Protein AF-A0A8E6BAH0-F1 (afdb_monomer_lite)

pLDDT: mean 75.85, std 19.75, range [31.12, 96.06]

Radius of gyration: 27.58 Å; chains: 1; bounding box: 58×68×88 Å

Foldseek 3Di:
DDDDDDDDDDDDDDDDDPPPPPPPPPPPPPDDPDPAADFFDPPLLVPDPPDPPPVDPPDDPFDWLCVQVVLWFDDKDWPDAACVFPVDPVLVVVLVVVQSVDRHKTKDLDDDPRNPGTGFRIKMKTATDPVNVVVCPVPPAFDRIKIWGHHQQKIWIQGRSRRIMIIGCLLSNQCRGPPHPVVPHD

Sequence (186 aa):
MFCLLIVRLLCAMGLMSGLVASAVCSEEPQIVFDNRPESGIPAEALQQPHKPSKATTEKEFPLKFPALTAGAIKSIRIRYYNKETWPNEKDAREYVRSFLGNKKSEVFDFQIWSQGVGVPEIECYVEFTEEYRKKLLGDKFSCRDGRLLLWNTEACYRDGTGRWYFVSAFDQFHRAHPKGDRKNVK

Organism: NCBI:txid1123043

Structure (mmCIF, N/CA/C/O backbone):
data_AF-A0A8E6BAH0-F1
#
_entry.id   AF-A0A8E6BAH0-F1
#
loop_
_atom_site.group_PDB
_atom_site.id
_atom_site.type_symbol
_atom_site.label_atom_id
_atom_site.label_alt_id
_atom_site.label_comp_id
_atom_site.label_asym_id
_atom_site.label_entity_id
_atom_site.label_seq_id
_atom_site.pdbx_PDB_ins_code
_atom_site.Cartn_x
_atom_site.Cartn_y
_atom_site.Cartn_z
_atom_site.occupancy
_atom_site.B_iso_or_equiv
_atom_site.auth_seq_id
_atom_site.auth_comp_id
_atom_site.auth_asym_id
_atom_site.auth_atom_id
_atom_site.pdbx_PDB_model_num
ATOM 1 N N . MET A 1 1 ? -43.450 -41.928 69.810 1.00 37.78 1 MET A N 1
ATOM 2 C CA . MET A 1 1 ? -42.492 -41.844 70.930 1.00 37.78 1 MET A CA 1
ATOM 3 C C . MET A 1 1 ? -41.212 -42.515 70.456 1.00 37.78 1 MET A C 1
ATOM 5 O O . MET A 1 1 ? -41.301 -43.659 70.042 1.00 37.78 1 MET A O 1
ATOM 9 N N . PHE A 1 2 ? -40.107 -41.761 70.468 1.00 36.00 2 PHE A N 1
ATOM 10 C CA . PHE A 1 2 ? -38.746 -42.046 69.968 1.00 36.00 2 PHE A CA 1
ATOM 11 C C . PHE A 1 2 ? -38.575 -42.071 68.429 1.00 36.00 2 PHE A C 1
ATOM 13 O O . PHE A 1 2 ? -39.140 -42.929 67.767 1.00 36.00 2 PHE A O 1
ATOM 20 N N . CYS A 1 3 ? -37.993 -41.049 67.770 1.00 35.97 3 CYS A N 1
ATOM 21 C CA . CYS A 1 3 ? -36.616 -40.488 67.869 1.00 35.97 3 CYS A CA 1
ATOM 22 C C . CYS A 1 3 ? -35.554 -41.551 67.568 1.00 35.97 3 CYS A C 1
ATOM 24 O O . CYS A 1 3 ? -35.617 -42.615 68.161 1.00 35.97 3 CYS A O 1
ATOM 26 N N . LEU A 1 4 ? -34.477 -41.356 66.811 1.00 38.59 4 LEU A N 1
ATOM 27 C CA . LEU A 1 4 ? -33.869 -40.307 65.977 1.00 38.59 4 LEU A CA 1
ATOM 28 C C . LEU A 1 4 ? -32.495 -40.920 65.592 1.00 38.59 4 LEU A C 1
ATOM 30 O O . LEU A 1 4 ? -32.011 -41.757 66.350 1.00 38.59 4 LEU A O 1
ATOM 34 N N . LEU A 1 5 ? -31.816 -40.374 64.569 1.00 36.84 5 LEU A N 1
ATOM 35 C CA . LEU A 1 5 ? -30.336 -40.357 64.437 1.00 36.84 5 LEU A CA 1
ATOM 36 C C . LEU A 1 5 ? -29.667 -41.738 64.176 1.00 36.84 5 LEU A C 1
ATOM 38 O O . LEU A 1 5 ? -29.903 -42.708 64.873 1.00 36.84 5 LEU A O 1
ATOM 42 N N . ILE A 1 6 ? -28.814 -41.959 63.171 1.00 44.72 6 ILE A N 1
ATOM 43 C CA . ILE A 1 6 ? -27.458 -41.422 62.920 1.00 44.72 6 ILE A CA 1
ATOM 44 C C . ILE A 1 6 ? -27.087 -42.004 61.526 1.00 44.72 6 ILE A C 1
ATOM 46 O O . ILE A 1 6 ? -27.164 -43.212 61.346 1.00 44.72 6 ILE A O 1
ATOM 50 N N . VAL A 1 7 ? -26.896 -41.273 60.421 1.00 39.34 7 VAL A N 1
ATOM 51 C CA . VAL A 1 7 ? -25.831 -40.311 60.069 1.00 39.34 7 VAL A CA 1
ATOM 52 C C . VAL A 1 7 ? -24.409 -40.886 60.199 1.00 39.34 7 VAL A C 1
ATOM 54 O O . VAL A 1 7 ? -23.807 -40.804 61.256 1.00 39.34 7 VAL A O 1
ATOM 57 N N . ARG A 1 8 ? -23.837 -41.290 59.052 1.00 37.47 8 ARG A N 1
ATOM 58 C CA . ARG A 1 8 ? -22.395 -41.485 58.752 1.00 37.47 8 ARG A CA 1
ATOM 59 C C . ARG A 1 8 ? -21.731 -42.776 59.251 1.00 37.47 8 ARG A C 1
ATOM 61 O O . ARG A 1 8 ? -21.441 -42.907 60.427 1.00 37.47 8 ARG A O 1
ATOM 68 N N . LEU A 1 9 ? -21.329 -43.615 58.294 1.00 36.19 9 LEU A N 1
ATOM 69 C CA . LEU A 1 9 ? -19.950 -44.101 58.090 1.00 36.19 9 LEU A CA 1
ATOM 70 C C . LEU A 1 9 ? -19.935 -44.805 56.707 1.00 36.19 9 LEU A C 1
ATOM 72 O O . LEU A 1 9 ? -20.636 -45.791 56.532 1.00 36.19 9 LEU A O 1
ATOM 76 N N . LEU A 1 10 ? -19.508 -44.167 55.611 1.00 37.69 10 LEU A N 1
ATOM 77 C CA . LEU A 1 10 ? -18.133 -43.999 55.098 1.00 37.69 10 LEU A CA 1
ATOM 78 C C . LEU A 1 10 ? -17.426 -45.303 54.685 1.00 37.69 10 LEU A C 1
ATOM 80 O O . LEU A 1 10 ? -17.309 -46.225 55.481 1.00 37.69 10 LEU A O 1
ATOM 84 N N . CYS A 1 11 ? -16.856 -45.239 53.469 1.00 31.12 11 CYS A N 1
ATOM 85 C CA . CYS A 1 11 ? -15.943 -46.178 52.797 1.00 31.12 11 CYS A CA 1
ATOM 86 C C . CYS A 1 11 ? -16.633 -47.416 52.184 1.00 31.12 11 CYS A C 1
ATOM 88 O O . CYS A 1 11 ? -17.272 -48.174 52.887 1.00 31.12 11 CYS A O 1
ATOM 90 N N . ALA A 1 12 ? -16.536 -47.739 50.895 1.00 36.03 12 ALA A N 1
ATOM 91 C CA . ALA A 1 12 ? -15.686 -47.263 49.814 1.00 36.03 12 ALA A CA 1
ATOM 92 C C . ALA A 1 12 ? -16.163 -47.909 48.484 1.00 36.03 12 ALA A C 1
ATOM 94 O O . ALA A 1 12 ? -16.831 -48.937 48.520 1.00 36.03 12 ALA A O 1
ATOM 95 N N . MET A 1 13 ? -15.707 -47.357 47.347 1.00 39.34 13 MET A N 1
ATOM 96 C CA . MET A 1 13 ? -15.619 -47.993 46.009 1.00 39.34 13 MET A CA 1
ATOM 97 C C . MET A 1 13 ? -16.935 -48.130 45.214 1.00 39.34 13 MET A C 1
ATOM 99 O O . MET A 1 13 ? -17.877 -48.757 45.663 1.00 39.34 13 MET A O 1
ATOM 103 N N . GLY A 1 14 ? -17.102 -47.641 43.986 1.00 39.38 14 GLY A N 1
ATOM 104 C CA . GLY A 1 14 ? -16.305 -46.811 43.085 1.00 39.38 14 GLY A CA 1
ATOM 105 C C . GLY A 1 14 ? -17.272 -46.292 42.005 1.00 39.38 14 GLY A C 1
ATOM 106 O O . GLY A 1 14 ? -18.185 -46.997 41.588 1.00 39.38 14 GLY A O 1
ATOM 107 N N . LEU A 1 15 ? -17.277 -44.993 41.709 1.00 46.09 15 LEU A N 1
ATOM 108 C CA . LEU A 1 15 ? -16.678 -44.446 40.486 1.00 46.09 15 LEU A CA 1
ATOM 109 C C . LEU A 1 15 ? -16.697 -45.419 39.293 1.00 46.09 15 LEU A C 1
ATOM 111 O O . LEU A 1 15 ? -15.736 -46.141 39.069 1.00 46.09 15 LEU A O 1
ATOM 115 N N . MET A 1 16 ? -17.756 -45.355 38.487 1.00 46.34 16 MET A N 1
ATOM 116 C CA . MET A 1 16 ? -17.664 -45.587 37.044 1.00 46.34 16 MET A CA 1
ATOM 117 C C . MET A 1 16 ? -18.458 -44.494 36.334 1.00 46.34 16 MET A C 1
ATOM 119 O O . MET A 1 16 ? -19.601 -44.657 35.916 1.00 46.34 16 MET A O 1
ATOM 123 N N . SER A 1 17 ? -17.813 -43.332 36.257 1.00 46.69 17 SER A N 1
ATOM 124 C CA . SER A 1 17 ? -18.136 -42.266 35.322 1.00 46.69 17 SER A CA 1
ATOM 125 C C . SER A 1 17 ? -17.995 -42.816 33.902 1.00 46.69 17 SER A C 1
ATOM 127 O O . SER A 1 17 ? -16.882 -43.006 33.414 1.00 46.69 17 SER A O 1
ATOM 129 N N . GLY A 1 18 ? -19.118 -43.086 33.239 1.00 38.97 18 GLY A N 1
ATOM 130 C CA . GLY A 1 18 ? -19.159 -43.345 31.803 1.00 38.97 18 GLY A CA 1
ATOM 131 C C . GLY A 1 18 ? -18.857 -42.058 31.043 1.00 38.97 18 GLY A C 1
ATOM 132 O O . GLY A 1 18 ? -19.768 -41.327 30.663 1.00 38.97 18 GLY A O 1
ATOM 133 N N . LEU A 1 19 ? -17.569 -41.761 30.871 1.00 45.03 19 LEU A N 1
ATOM 134 C CA . LEU A 1 19 ? -17.077 -40.727 29.971 1.00 45.03 19 LEU A CA 1
ATOM 135 C C . LEU A 1 19 ? -17.449 -41.147 28.541 1.00 45.03 19 LEU A C 1
ATOM 137 O O . LEU A 1 19 ? -16.787 -41.988 27.936 1.00 45.03 19 LEU A O 1
ATOM 141 N N . VAL A 1 20 ? -18.512 -40.567 27.986 1.00 48.59 20 VAL A N 1
ATOM 142 C CA . VAL A 1 20 ? -18.706 -40.559 26.534 1.00 48.59 20 VAL A CA 1
ATOM 143 C C . VAL A 1 20 ? -17.661 -39.591 25.994 1.00 48.59 20 VAL A C 1
ATOM 145 O O . VAL A 1 20 ? -17.878 -38.381 25.940 1.00 48.59 20 VAL A O 1
ATOM 148 N N . ALA A 1 21 ? -16.478 -40.122 25.684 1.00 41.38 21 ALA A N 1
ATOM 149 C CA . ALA A 1 21 ? -15.462 -39.415 24.928 1.00 41.38 21 ALA A CA 1
ATOM 150 C C . ALA A 1 21 ? -16.073 -39.091 23.561 1.00 41.38 21 ALA A C 1
ATOM 152 O O . ALA A 1 21 ? -16.087 -39.920 22.654 1.00 41.38 21 ALA A O 1
ATOM 153 N N . SER A 1 22 ? -16.645 -37.893 23.445 1.00 50.78 22 SER A N 1
ATOM 154 C CA . SER A 1 22 ? -16.960 -37.295 22.158 1.00 50.78 22 SER A CA 1
ATOM 155 C C . SER A 1 22 ? -15.628 -37.128 21.447 1.00 50.78 22 SER A C 1
ATOM 157 O O . SER A 1 22 ? -14.877 -36.194 21.725 1.00 50.78 22 SER A O 1
ATOM 159 N N . ALA A 1 23 ? -15.304 -38.096 20.594 1.00 45.66 23 ALA A N 1
ATOM 160 C CA . ALA A 1 23 ? -14.279 -37.957 19.588 1.00 45.66 23 ALA A CA 1
ATOM 161 C C . ALA A 1 23 ? -14.721 -36.794 18.701 1.00 45.66 23 ALA A C 1
ATOM 163 O O . ALA A 1 23 ? -15.511 -36.954 17.774 1.00 45.66 23 ALA A O 1
ATOM 164 N N . VAL A 1 24 ? -14.265 -35.593 19.048 1.00 51.75 24 VAL A N 1
ATOM 165 C CA . VAL A 1 24 ? -14.225 -34.481 18.115 1.00 51.75 24 VAL A CA 1
ATOM 166 C C . VAL A 1 24 ? -13.278 -34.970 17.030 1.00 51.75 24 VAL A C 1
ATOM 168 O O . VAL A 1 24 ? -12.061 -34.942 17.204 1.00 51.75 24 VAL A O 1
ATOM 171 N N . CYS A 1 25 ? -13.839 -35.526 15.954 1.00 45.19 25 CYS A N 1
ATOM 172 C CA . CYS A 1 25 ? -13.143 -35.651 14.688 1.00 45.19 25 CYS A CA 1
ATOM 173 C C . CYS A 1 25 ? -12.743 -34.228 14.314 1.00 45.19 25 CYS A C 1
ATOM 175 O O . CYS A 1 25 ? -13.522 -33.476 13.739 1.00 45.19 25 CYS A O 1
ATOM 177 N N . SER A 1 26 ? -11.548 -33.836 14.746 1.00 53.16 26 SER A N 1
ATOM 178 C CA . SER A 1 26 ? -10.840 -32.699 14.197 1.00 53.16 26 SER A CA 1
ATOM 179 C C . SER A 1 26 ? -10.573 -33.073 12.749 1.00 53.16 26 SER A C 1
ATOM 181 O O . SER A 1 26 ? -9.556 -33.698 12.458 1.00 53.16 26 SER A O 1
ATOM 183 N N . GLU A 1 27 ? -11.527 -32.777 11.865 1.00 62.06 27 GLU A N 1
ATOM 184 C CA . GLU A 1 27 ? -11.279 -32.766 10.431 1.00 62.06 27 GLU A CA 1
ATOM 185 C C . GLU A 1 27 ? -10.004 -31.951 10.222 1.00 62.06 27 GLU A C 1
ATOM 187 O O . GLU A 1 27 ? -9.884 -30.820 10.705 1.00 62.06 27 GLU A O 1
ATOM 192 N N . GLU A 1 28 ? -8.994 -32.588 9.630 1.00 47.16 28 GLU A N 1
ATOM 193 C CA . GLU A 1 28 ? -7.721 -31.940 9.363 1.00 47.16 28 GLU A CA 1
ATOM 194 C C . GLU A 1 28 ? -8.013 -30.676 8.543 1.00 47.16 28 GLU A C 1
ATOM 196 O O . GLU A 1 28 ? -8.736 -30.756 7.542 1.00 47.16 28 GLU A O 1
ATOM 201 N N . PRO A 1 29 ? -7.550 -29.492 8.985 1.00 61.78 29 PRO A N 1
ATOM 202 C CA . PRO A 1 29 ? -7.904 -28.251 8.321 1.00 61.78 29 PRO A CA 1
ATOM 203 C C . PRO A 1 29 ? -7.475 -28.329 6.860 1.00 61.78 29 PRO A C 1
ATOM 205 O O . PRO A 1 29 ? -6.343 -28.702 6.558 1.00 61.78 29 PRO A O 1
ATOM 208 N N . GLN A 1 30 ? -8.369 -27.959 5.945 1.00 61.38 30 GLN A N 1
ATOM 209 C CA . GLN A 1 30 ? -8.037 -27.909 4.528 1.00 61.38 30 GLN A CA 1
ATOM 210 C C . GLN A 1 30 ? -6.929 -26.867 4.308 1.00 61.38 30 GLN A C 1
ATOM 212 O O . GLN A 1 30 ? -7.171 -25.658 4.325 1.00 61.38 30 GLN A O 1
ATOM 217 N N . ILE A 1 31 ? -5.698 -27.334 4.097 1.00 57.81 31 ILE A N 1
ATOM 218 C CA . ILE A 1 31 ? -4.555 -26.470 3.798 1.00 57.81 31 ILE A CA 1
ATOM 219 C C . ILE A 1 31 ? -4.581 -26.153 2.301 1.00 57.81 31 ILE A C 1
ATOM 221 O O . ILE A 1 31 ? -4.018 -26.876 1.480 1.00 57.81 31 ILE A O 1
ATOM 225 N 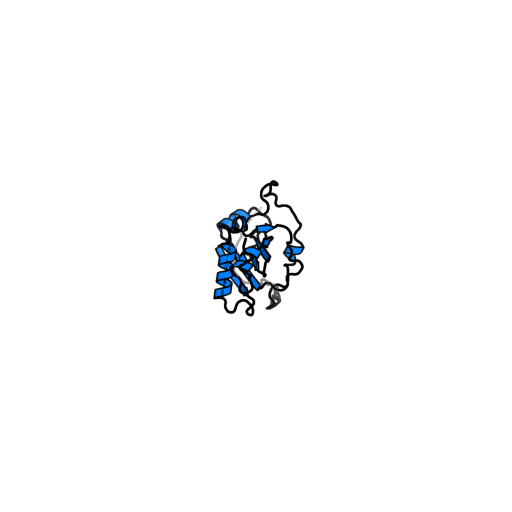N . VAL A 1 32 ? -5.249 -25.060 1.930 1.00 55.91 32 VAL A N 1
ATOM 226 C CA . VAL A 1 32 ? -5.174 -24.518 0.568 1.00 55.91 32 VAL A CA 1
ATOM 227 C C . VAL A 1 32 ? -3.921 -23.654 0.460 1.00 55.91 32 VAL A C 1
ATOM 229 O O . VAL A 1 32 ? -3.880 -22.520 0.936 1.00 55.91 32 VAL A O 1
ATOM 232 N N . PHE A 1 33 ? -2.877 -24.199 -0.161 1.00 44.78 33 PHE A N 1
ATOM 233 C CA . PHE A 1 33 ? -1.693 -23.429 -0.526 1.00 44.78 33 PHE A CA 1
ATOM 234 C C . PHE A 1 33 ? -1.937 -22.725 -1.864 1.00 44.78 33 PHE A C 1
ATOM 236 O O . PHE A 1 33 ? -1.669 -23.282 -2.928 1.00 44.78 33 PHE A O 1
ATOM 243 N N . ASP A 1 34 ? -2.463 -21.501 -1.813 1.00 52.16 34 ASP A N 1
ATOM 244 C CA . ASP A 1 34 ? -2.545 -20.648 -2.996 1.00 52.16 34 ASP A CA 1
ATOM 245 C C . ASP A 1 34 ? -1.297 -19.759 -3.097 1.00 52.16 34 ASP A C 1
ATOM 247 O O . ASP A 1 34 ? -1.143 -18.757 -2.390 1.00 52.16 34 ASP A O 1
ATOM 251 N N . ASN A 1 35 ? -0.373 -20.170 -3.969 1.00 51.12 35 ASN A N 1
ATOM 252 C CA . ASN A 1 35 ? 0.836 -19.415 -4.301 1.00 51.12 35 ASN A CA 1
ATOM 253 C C . ASN A 1 35 ? 0.585 -18.354 -5.386 1.00 51.12 35 ASN A C 1
ATOM 255 O O . ASN A 1 35 ? 1.534 -17.795 -5.939 1.00 51.12 35 ASN A O 1
ATOM 259 N N . ARG A 1 36 ? -0.675 -18.112 -5.759 1.00 57.00 36 ARG A N 1
ATOM 260 C CA . ARG A 1 36 ? -1.010 -17.066 -6.715 1.00 57.00 36 ARG A CA 1
ATOM 261 C C . ARG A 1 36 ? -1.155 -15.745 -5.956 1.00 57.00 36 ARG A C 1
ATOM 263 O O . ARG A 1 36 ? -1.834 -15.695 -4.926 1.00 57.00 36 ARG A O 1
ATOM 270 N N . PRO A 1 37 ? -0.490 -14.674 -6.414 1.00 62.59 37 PRO A N 1
ATOM 271 C CA . PRO A 1 37 ? -0.811 -13.336 -5.938 1.00 62.59 37 PRO A CA 1
ATOM 272 C C . PRO A 1 37 ? -2.286 -13.033 -6.222 1.00 62.59 37 PRO A C 1
ATOM 274 O O . PRO A 1 37 ? -2.890 -13.647 -7.107 1.00 62.59 37 PRO A O 1
ATOM 277 N N . GLU A 1 38 ? -2.857 -12.087 -5.475 1.00 69.19 38 GLU A N 1
ATOM 278 C CA . GLU A 1 38 ? -4.207 -11.582 -5.754 1.00 69.19 38 GLU A CA 1
ATOM 279 C C . GLU A 1 38 ? -4.368 -11.291 -7.260 1.00 69.19 38 GLU A C 1
ATOM 281 O O . GLU A 1 38 ? -3.464 -10.744 -7.885 1.00 69.19 38 GLU A O 1
ATOM 286 N N . SER A 1 39 ? -5.492 -11.656 -7.871 1.00 70.75 39 SER A N 1
ATOM 287 C CA . SER A 1 39 ? -5.756 -11.309 -9.270 1.00 70.75 39 SER A CA 1
ATOM 288 C C . SER A 1 39 ? -6.798 -10.206 -9.317 1.00 70.75 39 SER A C 1
ATOM 290 O O . SER A 1 39 ? -7.971 -10.446 -9.044 1.00 70.75 39 SER A O 1
ATOM 292 N N . GLY A 1 40 ? -6.374 -9.008 -9.707 1.00 79.81 40 GLY A N 1
ATOM 293 C CA . GLY A 1 40 ? -7.232 -7.837 -9.791 1.00 79.81 40 GLY A CA 1
ATOM 294 C C . GLY A 1 40 ? -7.622 -7.263 -8.435 1.00 79.81 40 GLY A C 1
ATOM 295 O O . GLY A 1 40 ? -6.923 -7.420 -7.433 1.00 79.81 40 GLY A O 1
ATOM 296 N N . ILE A 1 41 ? -8.731 -6.528 -8.424 1.00 81.62 41 ILE A N 1
ATOM 297 C CA . ILE A 1 41 ? -9.263 -5.915 -7.207 1.00 81.62 41 ILE A CA 1
ATOM 298 C C . ILE A 1 41 ? -9.861 -7.014 -6.311 1.00 81.62 41 ILE A C 1
ATOM 300 O O . ILE A 1 41 ? -10.705 -7.773 -6.796 1.00 81.62 41 ILE A O 1
ATOM 304 N N . PRO A 1 42 ? -9.522 -7.064 -5.007 1.00 84.56 42 PRO A N 1
ATOM 305 C CA . PRO A 1 42 ? -10.132 -8.007 -4.074 1.00 84.56 42 PRO A CA 1
ATOM 306 C C . PRO A 1 42 ? -11.662 -7.940 -4.108 1.00 84.56 42 PRO A C 1
ATOM 308 O O . PRO A 1 42 ? -12.242 -6.852 -4.071 1.00 84.56 42 PRO A O 1
ATOM 311 N N . ALA A 1 43 ? -12.332 -9.096 -4.112 1.00 82.06 43 ALA A N 1
ATOM 312 C CA . ALA A 1 43 ? -13.797 -9.168 -4.176 1.00 82.06 43 ALA A CA 1
ATOM 313 C C . ALA A 1 43 ? -14.483 -8.365 -3.052 1.00 82.06 43 ALA A C 1
ATOM 315 O O . ALA A 1 43 ? -15.505 -7.718 -3.271 1.00 82.06 43 ALA A O 1
ATOM 316 N N . GLU A 1 44 ? -13.868 -8.342 -1.869 1.00 82.56 44 GLU A N 1
ATOM 317 C CA . GLU A 1 44 ? -14.277 -7.543 -0.707 1.00 82.56 44 GLU A CA 1
ATOM 318 C C . GLU A 1 44 ? -14.333 -6.036 -1.015 1.00 82.56 44 GLU A C 1
ATOM 320 O O . GLU A 1 44 ? -15.236 -5.337 -0.561 1.00 82.56 44 GLU A O 1
ATOM 325 N N . ALA A 1 45 ? -13.378 -5.532 -1.801 1.00 83.44 45 ALA A N 1
ATOM 326 C CA . ALA A 1 45 ? -13.322 -4.134 -2.214 1.00 83.44 45 ALA A CA 1
ATOM 327 C C . ALA A 1 45 ? -14.356 -3.826 -3.309 1.00 83.44 45 ALA A C 1
ATOM 329 O O . ALA A 1 45 ? -14.901 -2.724 -3.340 1.00 83.44 45 ALA A O 1
ATOM 330 N N . LEU A 1 46 ? -14.660 -4.795 -4.185 1.00 79.88 46 LEU A N 1
ATOM 331 C CA . LEU A 1 46 ? -15.696 -4.660 -5.219 1.00 79.88 46 LEU A CA 1
ATOM 332 C C . LEU A 1 46 ? -17.105 -4.576 -4.625 1.00 79.88 46 LEU A C 1
ATOM 334 O O . LEU A 1 46 ? -17.936 -3.805 -5.097 1.00 79.88 46 LEU A O 1
ATOM 338 N N . GLN A 1 47 ? -17.367 -5.386 -3.601 1.00 80.81 47 GLN A N 1
ATOM 339 C CA . GLN A 1 47 ? -18.673 -5.494 -2.949 1.00 80.81 47 GLN A CA 1
ATOM 340 C C . GLN A 1 47 ? -18.887 -4.427 -1.869 1.00 80.81 47 GLN A C 1
ATOM 342 O O . GLN A 1 47 ? -19.985 -4.318 -1.318 1.00 80.81 47 GLN A O 1
ATOM 347 N N . GLN A 1 48 ? -17.854 -3.641 -1.553 1.00 79.62 48 GLN A N 1
ATOM 348 C CA . GLN A 1 48 ? -17.951 -2.575 -0.571 1.00 79.62 48 GLN A CA 1
ATOM 349 C C . GLN A 1 48 ? -19.004 -1.549 -1.024 1.00 79.62 48 GLN A C 1
ATOM 351 O O . GLN A 1 48 ? -18.862 -0.954 -2.094 1.00 79.62 48 GLN A O 1
ATOM 356 N N . PRO A 1 49 ? -20.045 -1.283 -0.213 1.00 68.81 49 PRO A N 1
ATOM 357 C CA . PRO A 1 49 ? -21.022 -0.265 -0.554 1.00 68.81 49 PRO A CA 1
ATOM 358 C C . PRO A 1 49 ? -20.324 1.092 -0.606 1.00 68.81 49 PRO A C 1
ATOM 360 O O . PRO A 1 49 ? -19.606 1.456 0.331 1.00 68.81 49 PRO A O 1
ATOM 363 N N . HIS A 1 50 ? -20.566 1.857 -1.673 1.00 62.97 50 HIS A N 1
ATOM 364 C CA . HIS A 1 50 ? -20.120 3.242 -1.750 1.00 62.97 50 HIS A CA 1
ATOM 365 C C . HIS A 1 50 ? -20.871 4.048 -0.688 1.00 62.97 50 HIS A C 1
ATOM 367 O O . HIS A 1 50 ? -21.996 4.506 -0.877 1.00 62.97 50 HIS A O 1
ATOM 373 N N . LYS A 1 51 ? -20.270 4.136 0.494 1.00 56.91 51 LYS A N 1
ATOM 374 C CA . LYS A 1 51 ? -20.703 5.023 1.559 1.00 56.91 51 LYS A CA 1
ATOM 375 C C . LYS A 1 51 ? -19.735 6.192 1.537 1.00 56.91 51 LYS A C 1
ATOM 377 O O . LYS A 1 51 ? -18.594 5.970 1.964 1.00 56.91 51 LYS A O 1
ATOM 382 N N . PRO A 1 52 ? -20.143 7.400 1.106 1.00 52.16 52 PRO A N 1
ATOM 383 C CA . PRO A 1 52 ? -19.331 8.577 1.372 1.00 52.16 52 PRO A CA 1
ATOM 384 C C . PRO A 1 52 ? -19.003 8.548 2.862 1.00 52.16 52 PRO A C 1
ATOM 386 O O . PRO A 1 52 ? -19.873 8.318 3.711 1.00 52.16 52 PRO A O 1
ATOM 389 N N . SER A 1 53 ? -17.714 8.596 3.176 1.00 46.97 53 SER A N 1
ATOM 390 C CA . SER A 1 53 ? -17.261 8.558 4.560 1.00 46.97 53 SER A CA 1
ATOM 391 C C . SER A 1 53 ? -18.023 9.610 5.377 1.00 46.97 53 SER A C 1
ATOM 393 O O . SER A 1 53 ? -18.118 10.763 4.975 1.00 46.97 53 SER A O 1
ATOM 395 N N . LYS A 1 54 ? -18.558 9.264 6.556 1.00 44.03 54 LYS A N 1
ATOM 396 C CA . LYS A 1 54 ? -19.105 10.291 7.467 1.00 44.03 54 LYS A CA 1
ATOM 397 C C . LYS A 1 54 ? -18.023 11.256 7.976 1.00 44.03 54 LYS A C 1
ATOM 399 O O . LYS A 1 54 ? -18.363 12.263 8.582 1.00 44.03 54 LYS A O 1
ATOM 404 N N . ALA A 1 55 ? -16.741 10.968 7.723 1.00 43.59 55 ALA A N 1
ATOM 405 C CA . ALA A 1 55 ? -15.638 11.884 7.998 1.00 43.59 55 ALA A CA 1
ATOM 406 C C . ALA A 1 55 ? -15.596 13.092 7.042 1.00 43.59 55 ALA A C 1
ATOM 408 O O . ALA A 1 55 ? -14.801 13.999 7.257 1.00 43.59 55 ALA A O 1
ATOM 409 N N . THR A 1 56 ? -16.429 13.123 5.998 1.00 41.00 56 THR A N 1
ATOM 410 C CA . THR A 1 56 ? -16.369 14.154 4.960 1.00 41.00 56 THR A CA 1
ATOM 411 C C . THR A 1 56 ? -17.650 14.971 4.911 1.00 41.00 56 THR A C 1
ATOM 413 O O . THR A 1 56 ? -18.561 14.702 4.135 1.00 41.00 56 THR A O 1
ATOM 416 N N . THR A 1 57 ? -17.685 16.040 5.707 1.00 40.06 57 THR A N 1
ATOM 417 C CA . THR A 1 57 ? -18.155 17.329 5.182 1.00 40.06 57 THR A CA 1
ATOM 418 C C . THR A 1 57 ? -17.444 17.593 3.850 1.00 40.06 57 THR A C 1
ATOM 420 O O . THR A 1 57 ? -16.242 17.364 3.750 1.00 40.06 57 THR A O 1
ATOM 423 N N . GLU A 1 58 ? -18.185 18.050 2.843 1.00 45.28 58 GLU A N 1
ATOM 424 C CA . GLU A 1 58 ? -17.885 18.163 1.399 1.00 45.28 58 GLU A CA 1
ATOM 425 C C . GLU A 1 58 ? -16.589 18.907 0.966 1.00 45.28 58 GLU A C 1
ATOM 427 O O . GLU A 1 58 ? -16.466 19.282 -0.195 1.00 45.28 58 GLU A O 1
ATOM 432 N N . LYS A 1 59 ? -15.606 19.161 1.841 1.00 45.06 59 LYS A N 1
ATOM 433 C CA . LYS A 1 59 ? -14.515 20.121 1.586 1.00 45.06 59 LYS A CA 1
ATOM 434 C C . LYS A 1 59 ? -13.107 19.570 1.326 1.00 45.06 59 LYS A C 1
ATOM 436 O O . LYS A 1 59 ? -12.261 20.368 0.943 1.00 45.06 59 LYS A O 1
ATOM 441 N N . GLU A 1 60 ? -12.816 18.278 1.485 1.00 54.50 60 GLU A N 1
ATOM 442 C CA . GLU A 1 60 ? -11.413 17.796 1.437 1.00 54.50 60 GLU A CA 1
ATOM 443 C C . GLU A 1 60 ? -11.205 16.497 0.643 1.00 54.50 60 GLU A C 1
ATOM 445 O O . GLU A 1 60 ? -10.435 15.622 1.038 1.00 54.50 60 GLU A O 1
ATOM 450 N N . PHE A 1 61 ? -11.875 16.357 -0.502 1.00 58.16 61 PHE A N 1
ATOM 451 C CA . PHE A 1 61 ? -11.483 15.343 -1.481 1.00 58.16 61 PHE A CA 1
ATOM 452 C C . PHE A 1 61 ? -10.544 15.931 -2.545 1.00 58.16 61 PHE A C 1
ATOM 454 O O . PHE A 1 61 ? -10.779 17.048 -3.010 1.00 58.16 61 PHE A O 1
ATOM 461 N N . PRO A 1 62 ? -9.520 15.174 -2.976 1.00 67.12 62 PRO A N 1
ATOM 462 C CA . PRO A 1 62 ? -9.158 13.837 -2.497 1.00 67.12 62 PRO A CA 1
ATOM 463 C C . PRO A 1 62 ? -8.388 13.857 -1.164 1.00 67.12 62 PRO A C 1
ATOM 465 O O . PRO A 1 62 ? -7.494 14.682 -0.957 1.00 67.12 62 PRO A O 1
ATOM 468 N N . LEU A 1 63 ? -8.687 12.893 -0.284 1.00 80.94 63 LEU A N 1
ATOM 469 C CA . LEU A 1 63 ? -7.936 12.692 0.957 1.00 80.94 63 LEU A CA 1
ATOM 470 C C . LEU A 1 63 ? -6.492 12.307 0.609 1.00 80.94 63 LEU A C 1
ATOM 472 O O . LEU A 1 63 ? -6.256 11.507 -0.294 1.00 80.94 63 LEU A O 1
ATOM 476 N N . LYS A 1 64 ? -5.501 12.838 1.325 1.00 89.31 64 LYS A N 1
ATOM 477 C CA . LYS A 1 64 ? -4.106 12.426 1.119 1.00 89.31 64 LYS A CA 1
ATOM 478 C C . LYS A 1 64 ? -3.813 11.123 1.856 1.00 89.31 64 LYS A C 1
ATOM 480 O O . LYS A 1 64 ? -4.205 10.955 3.006 1.00 89.31 64 LYS A O 1
ATOM 485 N N . PHE A 1 65 ? -3.065 10.220 1.227 1.00 90.62 65 PHE A N 1
ATOM 486 C CA . PHE A 1 65 ? -2.768 8.893 1.778 1.00 90.62 65 PHE A CA 1
ATOM 487 C C . PHE A 1 65 ? -2.135 8.899 3.180 1.00 90.62 65 PHE A C 1
ATOM 489 O O . PHE A 1 65 ? -2.544 8.080 4.006 1.00 90.62 65 PHE A O 1
ATOM 496 N N . PRO A 1 66 ? -1.245 9.852 3.531 1.00 89.50 66 PRO A N 1
ATOM 497 C CA . PRO A 1 66 ? -0.752 9.977 4.900 1.00 89.50 66 PRO A CA 1
ATOM 498 C C . PRO A 1 66 ? -1.840 10.178 5.956 1.00 89.50 66 PRO A C 1
ATOM 500 O O . PRO A 1 66 ? -1.635 9.780 7.096 1.00 89.50 66 PRO A O 1
ATOM 503 N N . ALA A 1 67 ? -2.996 10.754 5.612 1.00 87.12 67 ALA A N 1
ATOM 504 C CA . ALA A 1 67 ? -4.091 10.924 6.565 1.00 87.12 67 ALA A CA 1
ATOM 505 C C . ALA A 1 67 ? -4.667 9.577 7.044 1.00 87.12 67 ALA A C 1
ATOM 507 O O . ALA A 1 67 ? -5.210 9.507 8.142 1.00 87.12 67 ALA A O 1
ATOM 508 N N . LEU A 1 68 ? -4.512 8.506 6.253 1.00 86.62 68 LEU A N 1
ATOM 509 C CA . LEU A 1 68 ? -4.923 7.148 6.626 1.00 86.62 68 LEU A CA 1
ATOM 510 C C . LEU A 1 68 ? -3.820 6.340 7.317 1.00 86.62 68 LEU A C 1
ATOM 512 O O . LEU A 1 68 ? -4.119 5.402 8.055 1.00 86.62 68 LEU A O 1
ATOM 516 N N . THR A 1 69 ? -2.551 6.647 7.045 1.00 91.12 69 THR A N 1
ATOM 517 C CA . THR A 1 69 ? -1.424 5.781 7.427 1.00 91.12 69 THR A CA 1
ATOM 518 C C . THR A 1 69 ? -0.548 6.354 8.539 1.00 91.12 69 THR A C 1
ATOM 520 O O . THR A 1 69 ? 0.102 5.586 9.256 1.00 91.12 69 THR A O 1
ATOM 523 N N . ALA A 1 70 ? -0.531 7.677 8.730 1.00 88.25 70 ALA A N 1
ATOM 524 C CA . ALA A 1 70 ? 0.325 8.336 9.711 1.00 88.25 70 ALA A CA 1
ATOM 525 C C . ALA A 1 70 ? -0.011 7.890 11.142 1.00 88.25 70 ALA A C 1
ATOM 527 O O . ALA A 1 70 ? -1.121 8.079 11.635 1.00 88.25 70 ALA A O 1
ATOM 528 N N . GLY A 1 71 ? 0.965 7.271 11.814 1.00 89.25 71 GLY A N 1
ATOM 529 C CA . GLY A 1 71 ? 0.804 6.728 13.168 1.00 89.25 71 GLY A CA 1
ATOM 530 C C . GLY A 1 71 ? -0.073 5.471 13.264 1.00 89.25 71 GLY A C 1
ATOM 531 O O . GLY A 1 71 ? -0.222 4.922 14.357 1.00 89.25 71 GLY A O 1
ATOM 532 N N . ALA A 1 72 ? -0.633 4.994 12.147 1.00 92.56 72 ALA A N 1
ATOM 533 C CA . ALA A 1 72 ? -1.454 3.787 12.102 1.00 92.56 72 ALA A CA 1
ATOM 534 C C . ALA A 1 72 ? -0.617 2.524 11.869 1.00 92.56 72 ALA A C 1
ATOM 536 O O . ALA A 1 72 ? -0.891 1.482 12.458 1.00 92.56 72 ALA A O 1
ATOM 537 N N . ILE A 1 73 ? 0.410 2.611 11.022 1.00 94.94 73 ILE A N 1
ATOM 538 C CA . ILE A 1 73 ? 1.204 1.457 10.588 1.00 94.94 73 ILE A CA 1
ATOM 539 C C . ILE A 1 73 ? 2.371 1.216 11.550 1.00 94.94 73 ILE A C 1
ATOM 541 O O . ILE A 1 73 ? 3.200 2.097 11.762 1.00 94.94 73 ILE A O 1
ATOM 545 N N . LYS A 1 74 ? 2.457 -0.002 12.093 1.00 95.19 74 LYS A N 1
ATOM 546 C CA . LYS A 1 74 ? 3.584 -0.482 12.904 1.00 95.19 74 LYS A CA 1
ATOM 547 C C . LYS A 1 74 ? 4.648 -1.137 12.033 1.00 95.19 74 LYS A C 1
ATOM 549 O O . LYS A 1 74 ? 5.829 -0.818 12.149 1.00 95.19 74 LYS A O 1
ATOM 554 N N . SER A 1 75 ? 4.238 -2.075 11.184 1.00 95.38 75 SER A N 1
ATOM 555 C CA . SER A 1 75 ? 5.148 -2.822 10.320 1.00 95.38 75 SER A CA 1
ATOM 556 C C . SER A 1 75 ? 4.467 -3.217 9.011 1.00 95.38 75 SER A C 1
ATOM 558 O O . SER A 1 75 ? 3.239 -3.242 8.908 1.00 95.38 75 SER A O 1
ATOM 560 N N . ILE A 1 76 ? 5.276 -3.496 7.987 1.00 95.69 76 ILE A N 1
ATOM 561 C CA . ILE A 1 76 ? 4.807 -3.999 6.697 1.00 95.69 76 ILE A CA 1
ATOM 562 C C . ILE A 1 76 ? 5.628 -5.215 6.314 1.00 95.69 76 ILE A C 1
ATOM 564 O O . ILE A 1 76 ? 6.860 -5.193 6.362 1.00 95.69 76 ILE A O 1
ATOM 568 N N . ARG A 1 77 ? 4.927 -6.262 5.886 1.00 95.31 77 ARG A N 1
ATOM 569 C CA . ARG A 1 77 ? 5.514 -7.489 5.361 1.00 95.31 77 ARG A CA 1
ATOM 570 C C . ARG A 1 77 ? 5.133 -7.638 3.896 1.00 95.31 77 ARG A C 1
ATOM 572 O O . ARG A 1 77 ? 3.952 -7.772 3.589 1.00 95.31 77 ARG A O 1
ATOM 579 N N . ILE A 1 78 ? 6.126 -7.663 3.011 1.00 94.12 78 ILE A N 1
ATOM 580 C CA . ILE A 1 78 ? 5.919 -7.987 1.596 1.00 94.12 78 ILE A CA 1
ATOM 581 C C . ILE A 1 78 ? 5.630 -9.488 1.502 1.00 94.12 78 ILE A C 1
ATOM 583 O O . ILE A 1 78 ? 6.457 -10.305 1.901 1.00 94.12 78 ILE A O 1
ATOM 587 N N . ARG A 1 79 ? 4.438 -9.847 1.022 1.00 92.31 79 ARG A N 1
ATOM 588 C CA . ARG A 1 79 ? 4.031 -11.235 0.759 1.00 92.31 79 ARG A CA 1
ATOM 589 C C . ARG A 1 79 ? 4.487 -11.674 -0.630 1.00 92.31 79 ARG A C 1
ATOM 591 O O . ARG A 1 79 ? 4.919 -12.809 -0.797 1.00 92.31 79 ARG A O 1
ATOM 598 N N . TYR A 1 80 ? 4.384 -10.776 -1.605 1.00 91.81 80 TYR A N 1
ATOM 599 C CA . TYR A 1 80 ? 4.707 -11.033 -3.004 1.00 91.81 80 TYR A CA 1
ATOM 600 C C . TYR A 1 80 ? 5.287 -9.780 -3.662 1.00 91.81 80 TYR A C 1
ATOM 602 O O . TYR A 1 80 ? 4.880 -8.662 -3.344 1.00 91.81 80 TYR A O 1
ATOM 610 N N . TYR A 1 81 ? 6.213 -9.983 -4.599 1.00 92.31 81 TYR A N 1
ATOM 611 C CA . TYR A 1 81 ? 6.610 -8.983 -5.582 1.00 92.31 81 TYR A CA 1
ATOM 612 C C . TYR A 1 81 ? 6.903 -9.658 -6.928 1.00 92.31 81 TYR A C 1
ATOM 614 O O . TYR A 1 81 ? 7.454 -10.762 -6.974 1.00 92.31 81 TYR A O 1
ATOM 622 N N . ASN A 1 82 ? 6.550 -8.996 -8.029 1.00 91.00 82 ASN A N 1
ATOM 623 C CA . ASN A 1 82 ? 6.834 -9.477 -9.374 1.00 91.00 82 ASN A CA 1
ATOM 624 C C . ASN A 1 82 ? 8.338 -9.363 -9.666 1.00 91.00 82 ASN A C 1
ATOM 626 O O . ASN A 1 82 ? 8.854 -8.262 -9.856 1.00 91.00 82 ASN A O 1
ATOM 630 N N . LYS A 1 83 ? 9.023 -10.508 -9.759 1.00 89.94 83 LYS A N 1
ATOM 631 C CA . LYS A 1 83 ? 10.473 -10.589 -9.994 1.00 89.94 83 LYS A CA 1
ATOM 632 C C . LYS A 1 83 ? 10.927 -10.075 -11.360 1.00 89.94 83 LYS A C 1
ATOM 634 O O . LYS A 1 83 ? 12.085 -9.700 -11.498 1.00 89.94 83 LYS A O 1
ATOM 639 N N . GLU A 1 84 ? 10.038 -10.041 -12.350 1.00 90.56 84 GLU A N 1
ATOM 640 C CA . GLU A 1 84 ? 10.350 -9.479 -13.671 1.00 90.56 84 GLU A CA 1
ATOM 641 C C . GLU A 1 84 ? 10.540 -7.962 -13.605 1.00 90.56 84 GLU A C 1
ATOM 643 O O . GLU A 1 84 ? 11.320 -7.390 -14.361 1.00 90.56 84 GLU A O 1
ATOM 648 N N . THR A 1 85 ? 9.831 -7.312 -12.683 1.00 90.50 85 THR A N 1
ATOM 649 C CA . THR A 1 85 ? 9.887 -5.858 -12.492 1.00 90.50 85 THR A CA 1
ATOM 650 C C . THR A 1 85 ? 10.829 -5.483 -11.352 1.00 90.50 85 THR A C 1
ATOM 652 O O . THR A 1 85 ? 11.551 -4.495 -11.448 1.00 90.50 85 THR A O 1
ATOM 655 N N . TRP A 1 86 ? 10.851 -6.295 -10.293 1.00 91.94 86 TRP A N 1
ATOM 656 C CA . TRP A 1 86 ? 11.615 -6.084 -9.069 1.00 91.94 86 TRP A CA 1
ATOM 657 C C . TRP A 1 86 ? 12.616 -7.228 -8.881 1.00 91.94 86 TRP A C 1
ATOM 659 O O . TRP A 1 86 ? 12.257 -8.267 -8.322 1.00 91.94 86 TRP A O 1
ATOM 669 N N . PRO A 1 87 ? 13.878 -7.072 -9.315 1.00 88.06 87 PRO A N 1
ATOM 670 C CA . PRO A 1 87 ? 14.837 -8.178 -9.346 1.00 88.06 87 PRO A CA 1
ATOM 671 C C . PRO A 1 87 ? 15.149 -8.775 -7.968 1.00 88.06 87 PRO A C 1
ATOM 673 O O . PRO A 1 87 ? 15.583 -9.921 -7.863 1.00 88.06 87 PRO A O 1
ATOM 676 N N . ASN A 1 88 ? 14.965 -7.997 -6.900 1.00 90.38 88 ASN A N 1
ATOM 677 C CA . ASN A 1 88 ? 15.237 -8.412 -5.532 1.00 90.38 88 ASN A CA 1
ATOM 678 C C . ASN A 1 88 ? 14.298 -7.716 -4.530 1.00 90.38 88 ASN A C 1
ATOM 680 O O . ASN A 1 88 ? 13.682 -6.687 -4.810 1.00 90.38 88 ASN A O 1
ATOM 684 N N . GLU A 1 89 ? 14.230 -8.272 -3.320 1.00 91.69 89 GLU A N 1
ATOM 685 C CA . GLU A 1 89 ? 13.374 -7.764 -2.244 1.00 91.69 89 GLU A CA 1
ATOM 686 C C . GLU A 1 89 ? 13.769 -6.354 -1.775 1.00 91.69 89 GLU A C 1
ATOM 688 O O . GLU A 1 89 ? 12.913 -5.581 -1.344 1.00 91.69 89 GLU A O 1
ATOM 693 N N . LYS A 1 90 ? 15.059 -5.996 -1.849 1.00 93.62 90 LYS A N 1
ATOM 694 C CA . LYS A 1 90 ? 15.550 -4.688 -1.397 1.00 93.62 90 LYS A CA 1
ATOM 695 C C . LYS A 1 90 ? 14.929 -3.560 -2.224 1.00 93.62 90 LYS A C 1
ATOM 697 O O . LYS A 1 90 ? 14.501 -2.568 -1.637 1.00 93.62 90 LYS A O 1
ATOM 702 N N . ASP A 1 91 ? 14.825 -3.740 -3.536 1.00 93.25 91 ASP A N 1
ATOM 703 C CA . ASP A 1 91 ? 14.245 -2.745 -4.442 1.00 93.25 91 ASP A CA 1
ATOM 704 C C . ASP A 1 91 ? 12.733 -2.603 -4.222 1.00 93.25 91 ASP A C 1
ATOM 706 O O . ASP A 1 91 ? 12.231 -1.490 -4.058 1.00 93.25 91 ASP A O 1
ATOM 710 N N . ALA A 1 92 ? 12.016 -3.727 -4.094 1.00 94.25 92 ALA A N 1
ATOM 711 C CA . ALA A 1 92 ? 10.590 -3.720 -3.761 1.00 94.25 92 ALA A CA 1
ATOM 712 C C . ALA A 1 92 ? 10.326 -3.032 -2.406 1.00 94.25 92 ALA A C 1
ATOM 714 O O . ALA A 1 92 ? 9.409 -2.220 -2.268 1.00 94.25 92 ALA A O 1
ATOM 715 N N . ARG A 1 93 ? 11.168 -3.302 -1.400 1.00 95.25 93 ARG A N 1
ATOM 716 C CA . ARG A 1 93 ? 11.092 -2.678 -0.072 1.00 95.25 93 ARG A CA 1
ATOM 717 C C . ARG A 1 93 ? 11.319 -1.172 -0.126 1.00 95.25 93 ARG A C 1
ATOM 719 O O . ARG A 1 93 ? 10.611 -0.435 0.562 1.00 95.25 93 ARG A O 1
ATOM 726 N N . GLU A 1 94 ? 12.288 -0.712 -0.910 1.00 95.25 94 GLU A N 1
ATOM 727 C CA . GLU A 1 94 ? 12.545 0.719 -1.077 1.00 95.25 94 GLU A CA 1
ATOM 728 C C . GLU A 1 94 ? 11.377 1.415 -1.781 1.00 95.25 94 GLU A C 1
ATOM 730 O O . GLU A 1 94 ? 10.940 2.481 -1.342 1.00 95.25 94 GLU A O 1
ATOM 735 N N . TYR A 1 95 ? 10.793 0.782 -2.801 1.00 95.50 95 TYR A N 1
ATOM 736 C CA . TYR A 1 95 ? 9.619 1.321 -3.480 1.00 95.50 95 TYR A CA 1
ATOM 737 C C . TYR A 1 95 ? 8.415 1.451 -2.543 1.00 95.50 95 TYR A C 1
ATOM 739 O O . TYR A 1 95 ? 7.809 2.521 -2.475 1.00 95.50 95 TYR A O 1
ATOM 747 N N . VAL A 1 96 ? 8.111 0.411 -1.755 1.00 96.06 96 VAL A N 1
ATOM 748 C CA . VAL A 1 96 ? 7.032 0.439 -0.751 1.00 96.06 96 VAL A CA 1
ATOM 749 C C . VAL A 1 96 ? 7.274 1.542 0.282 1.00 96.06 96 VAL A C 1
ATOM 751 O O . VAL A 1 96 ? 6.367 2.322 0.577 1.00 96.06 96 VAL A O 1
ATOM 754 N N . ARG A 1 97 ? 8.503 1.656 0.805 1.00 95.06 97 ARG A N 1
ATOM 755 C CA . ARG A 1 97 ? 8.887 2.717 1.749 1.00 95.06 97 ARG A CA 1
ATOM 756 C C . ARG A 1 97 ? 8.649 4.105 1.151 1.00 95.06 97 ARG A C 1
ATOM 758 O O . ARG A 1 97 ? 8.049 4.958 1.801 1.00 95.06 97 ARG A O 1
ATOM 765 N N . SER A 1 98 ? 9.100 4.319 -0.082 1.00 93.00 98 SER A N 1
ATOM 766 C CA . SER A 1 98 ? 8.951 5.586 -0.796 1.00 93.00 98 SER A CA 1
ATOM 767 C C . SER A 1 98 ? 7.480 5.915 -1.093 1.00 93.00 98 SER A C 1
ATOM 769 O O . SER A 1 98 ? 7.066 7.063 -0.923 1.00 93.00 98 SER A O 1
ATOM 771 N N . PHE A 1 99 ? 6.669 4.913 -1.450 1.00 94.88 99 PHE A N 1
ATOM 772 C CA . PHE A 1 99 ? 5.227 5.058 -1.668 1.00 94.88 99 PHE A CA 1
ATOM 773 C C . PHE A 1 99 ? 4.498 5.509 -0.395 1.00 94.88 99 PHE A C 1
ATOM 775 O O . PHE A 1 99 ? 3.747 6.479 -0.430 1.00 94.88 99 PHE A O 1
ATOM 782 N N . LEU A 1 100 ? 4.762 4.867 0.747 1.00 92.88 100 LEU A N 1
ATOM 783 C CA . LEU A 1 100 ? 4.141 5.223 2.033 1.00 92.88 100 LEU A CA 1
ATOM 784 C C . LEU A 1 100 ? 4.589 6.593 2.546 1.00 92.88 100 LEU A C 1
ATOM 786 O O . LEU A 1 100 ? 3.825 7.291 3.206 1.00 92.88 100 LEU A O 1
ATOM 790 N N . GLY A 1 101 ? 5.827 6.984 2.237 1.00 89.69 101 GLY A N 1
ATOM 791 C CA . GLY A 1 101 ? 6.351 8.315 2.533 1.00 89.69 101 GLY A CA 1
ATOM 792 C C . GLY A 1 101 ? 5.849 9.408 1.583 1.00 89.69 101 GLY A C 1
ATOM 793 O O . GLY A 1 101 ? 6.135 10.587 1.812 1.00 89.69 101 GLY A O 1
ATOM 794 N N . ASN A 1 102 ? 5.122 9.061 0.514 1.00 89.00 102 ASN A N 1
ATOM 795 C CA . ASN A 1 102 ? 4.655 10.040 -0.456 1.00 89.00 102 ASN A CA 1
ATOM 796 C C . ASN A 1 102 ? 3.479 10.856 0.096 1.00 89.00 102 ASN A C 1
ATOM 798 O O . ASN A 1 102 ? 2.357 10.376 0.237 1.00 89.00 102 ASN A O 1
ATOM 802 N N . LYS A 1 103 ? 3.730 12.146 0.332 1.00 87.69 103 LYS A N 1
ATOM 803 C CA . LYS A 1 103 ? 2.722 13.082 0.842 1.00 87.69 103 LYS A CA 1
ATOM 804 C C . LYS A 1 103 ? 1.693 13.524 -0.199 1.00 87.69 103 LYS A C 1
ATOM 806 O O . LYS A 1 103 ? 0.672 14.093 0.175 1.00 87.69 103 LYS A O 1
ATOM 811 N N . LYS A 1 104 ? 1.967 13.301 -1.488 1.00 85.56 104 LYS A N 1
ATOM 812 C CA . LYS A 1 104 ? 1.107 13.759 -2.586 1.00 85.56 104 LYS A CA 1
ATOM 813 C C . LYS A 1 104 ? 0.014 12.758 -2.960 1.00 85.56 104 LYS A C 1
ATOM 815 O O . LYS A 1 104 ? -1.003 13.202 -3.490 1.00 85.56 104 LYS A O 1
ATOM 820 N N . SER A 1 105 ? 0.206 11.466 -2.662 1.00 88.56 105 SER A N 1
ATOM 821 C CA . SER A 1 105 ? -0.702 10.387 -3.065 1.00 88.56 105 SER A CA 1
ATOM 822 C C . SER A 1 105 ? -2.133 10.649 -2.609 1.00 88.56 105 SER A C 1
ATOM 824 O O . SER A 1 105 ? -2.387 10.970 -1.446 1.00 88.56 105 SER A O 1
ATOM 826 N N . GLU A 1 106 ? -3.056 10.504 -3.548 1.00 89.31 106 GLU A N 1
ATOM 827 C CA . GLU A 1 106 ? -4.476 10.789 -3.375 1.00 89.31 106 GLU A CA 1
ATOM 828 C C . GLU A 1 106 ? -5.252 9.512 -3.136 1.00 89.31 106 GLU A C 1
ATOM 830 O O . GLU A 1 106 ? -4.943 8.480 -3.729 1.00 89.31 106 GLU A O 1
ATOM 835 N N . VAL A 1 107 ? -6.251 9.600 -2.269 1.00 88.75 107 VAL A N 1
ATOM 836 C CA . VAL A 1 107 ? -7.088 8.490 -1.852 1.00 88.75 107 VAL A CA 1
ATOM 837 C C . VAL A 1 107 ? -8.532 8.742 -2.237 1.00 88.75 107 VAL A C 1
ATOM 839 O O . VAL A 1 107 ? -9.078 9.828 -2.034 1.00 88.75 107 VAL A O 1
ATOM 842 N N . PHE A 1 108 ? -9.151 7.679 -2.724 1.00 84.75 108 PHE A N 1
ATOM 843 C CA . PHE A 1 108 ? -10.521 7.615 -3.176 1.00 84.75 108 PHE A CA 1
ATOM 844 C C . PHE A 1 108 ? -11.224 6.462 -2.465 1.00 84.75 108 PHE A C 1
ATOM 846 O O . PHE A 1 108 ? -10.644 5.405 -2.207 1.00 84.75 108 PHE A O 1
ATOM 853 N N . ASP A 1 109 ? -12.492 6.664 -2.137 1.00 76.12 109 ASP A N 1
ATOM 854 C CA . ASP A 1 109 ? -13.365 5.637 -1.572 1.00 76.12 109 ASP A CA 1
ATOM 855 C C . ASP A 1 109 ? -14.243 4.945 -2.628 1.00 76.12 109 ASP A C 1
ATOM 857 O O . ASP A 1 109 ? -15.124 4.146 -2.301 1.00 76.12 109 ASP A O 1
ATOM 861 N N . PHE A 1 110 ? -13.979 5.243 -3.897 1.00 75.56 110 PHE A N 1
ATOM 862 C CA . PHE A 1 110 ? -14.516 4.575 -5.068 1.00 75.56 110 PHE A CA 1
ATOM 863 C C . PHE A 1 110 ? -13.368 3.998 -5.899 1.00 75.56 110 PHE A C 1
ATOM 865 O O . PHE A 1 110 ? -12.217 4.426 -5.793 1.00 75.56 110 PHE A O 1
ATOM 872 N N . GLN A 1 111 ? -13.692 3.018 -6.737 1.00 72.44 111 GLN A N 1
ATOM 873 C CA . GLN A 1 111 ? -12.741 2.431 -7.674 1.00 72.44 111 GLN A CA 1
ATOM 874 C C . GLN A 1 111 ? -12.291 3.490 -8.685 1.00 72.44 111 GLN A C 1
ATOM 876 O O . GLN A 1 111 ? -13.089 3.965 -9.492 1.00 72.44 111 GLN A O 1
ATOM 881 N N . ILE A 1 112 ? -11.004 3.835 -8.669 1.00 69.50 112 ILE A N 1
ATOM 882 C CA . ILE A 1 112 ? -10.353 4.529 -9.796 1.00 69.50 112 ILE A CA 1
ATOM 883 C C . ILE A 1 112 ? -10.195 3.549 -10.972 1.00 69.50 112 ILE A C 1
ATOM 885 O O . ILE A 1 112 ? -10.721 2.443 -10.867 1.00 69.50 112 ILE A O 1
ATOM 889 N N . TRP A 1 113 ? -9.511 3.907 -12.070 1.00 64.44 113 TRP A N 1
ATOM 890 C CA . TRP A 1 113 ? -9.253 3.071 -13.272 1.00 64.44 113 TRP A CA 1
ATOM 891 C C . TRP A 1 113 ? -8.522 1.737 -12.981 1.00 64.44 113 TRP A C 1
ATOM 893 O O . TRP A 1 113 ? -7.438 1.451 -13.467 1.00 64.44 113 TRP A O 1
ATOM 903 N N . SER A 1 114 ? -9.141 0.899 -12.166 1.00 58.94 114 SER A N 1
ATOM 904 C CA . SER A 1 114 ? -8.612 -0.305 -11.544 1.00 58.94 114 SER A CA 1
ATOM 905 C C . SER A 1 114 ? -9.379 -1.540 -12.013 1.00 58.94 114 SER A C 1
ATOM 907 O O . SER A 1 114 ? -8.932 -2.656 -11.809 1.00 58.94 114 SER A O 1
ATOM 909 N N . GLN A 1 115 ? -10.499 -1.366 -12.724 1.00 54.22 115 GLN A N 1
ATOM 910 C CA . GLN A 1 115 ? -11.309 -2.456 -13.284 1.00 54.22 115 GLN A CA 1
ATOM 911 C C . GLN A 1 115 ? -10.550 -3.320 -14.313 1.00 54.22 115 GLN A C 1
ATOM 913 O O . GLN A 1 115 ? -11.021 -4.396 -14.664 1.00 54.22 115 GLN A O 1
ATOM 918 N N . GLY A 1 116 ? -9.378 -2.871 -14.779 1.00 58.06 116 GLY A N 1
ATOM 919 C CA . GLY A 1 116 ? -8.483 -3.614 -15.672 1.00 58.06 116 GLY A CA 1
ATOM 920 C C . GLY A 1 116 ? -7.146 -4.017 -15.045 1.00 58.06 116 GLY A C 1
ATOM 921 O O . GLY A 1 116 ? -6.255 -4.448 -15.775 1.00 58.06 116 GLY A O 1
ATOM 922 N N . VAL A 1 117 ? -6.959 -3.850 -13.730 1.00 70.81 117 VAL A N 1
ATOM 923 C CA . VAL A 1 117 ? -5.698 -4.255 -13.099 1.00 70.81 117 VAL A CA 1
ATOM 924 C C . VAL A 1 117 ? -5.654 -5.776 -13.000 1.00 70.81 117 VAL A C 1
ATOM 926 O O . VAL A 1 117 ? -6.605 -6.412 -12.554 1.00 70.81 117 VAL A O 1
ATOM 929 N N . GLY A 1 118 ? -4.562 -6.367 -13.477 1.00 80.31 118 GLY A N 1
ATOM 930 C CA . GLY A 1 118 ? -4.305 -7.797 -13.346 1.00 80.31 118 GLY A CA 1
ATOM 931 C C . GLY A 1 118 ? -3.715 -8.119 -11.975 1.00 80.31 118 GLY A C 1
ATOM 932 O O . GLY A 1 118 ? -4.156 -7.628 -10.938 1.00 80.31 118 GLY A O 1
ATOM 933 N N . VAL A 1 119 ? -2.661 -8.920 -11.962 1.00 86.06 119 VAL A N 1
ATOM 934 C CA . VAL A 1 119 ? -1.897 -9.235 -10.750 1.00 86.06 119 VAL A CA 1
ATOM 935 C C . VAL A 1 119 ? -1.162 -7.980 -10.229 1.00 86.06 119 VAL A C 1
ATOM 937 O O . VAL A 1 119 ? -0.532 -7.295 -11.039 1.00 86.06 119 VAL A O 1
ATOM 940 N N . PRO A 1 120 ? -1.218 -7.646 -8.920 1.00 89.88 120 PRO A N 1
ATOM 941 C CA . PRO A 1 120 ? -0.437 -6.557 -8.346 1.00 89.88 120 PRO A CA 1
ATOM 942 C C . PRO A 1 120 ? 1.048 -6.870 -8.450 1.00 89.88 120 PRO A C 1
ATOM 944 O O . PRO A 1 120 ? 1.476 -8.003 -8.255 1.00 89.88 120 PRO A O 1
ATOM 947 N N . GLU A 1 121 ? 1.854 -5.853 -8.725 1.00 91.94 121 GLU A N 1
ATOM 948 C CA . GLU A 1 121 ? 3.303 -6.004 -8.779 1.00 91.94 121 GLU A CA 1
ATOM 949 C C . GLU A 1 121 ? 3.909 -6.194 -7.392 1.00 91.94 121 GLU A C 1
ATOM 951 O O . GLU A 1 121 ? 4.954 -6.829 -7.283 1.00 91.94 121 GLU A O 1
ATOM 956 N N . ILE A 1 122 ? 3.273 -5.668 -6.340 1.00 94.00 122 ILE A N 1
ATOM 957 C CA . ILE A 1 122 ? 3.655 -5.904 -4.946 1.00 94.00 122 ILE A CA 1
ATOM 958 C C . ILE A 1 122 ? 2.395 -6.085 -4.097 1.00 94.00 122 ILE A C 1
ATOM 960 O O . ILE A 1 122 ? 1.456 -5.291 -4.166 1.00 94.00 122 ILE A O 1
ATOM 964 N N . GLU A 1 123 ? 2.407 -7.101 -3.239 1.00 94.12 123 GLU A N 1
ATOM 965 C CA . GLU A 1 123 ? 1.386 -7.334 -2.222 1.00 94.12 123 GLU A CA 1
ATOM 966 C C . GLU A 1 123 ? 2.017 -7.333 -0.828 1.00 94.12 123 GLU A C 1
ATOM 968 O O . GLU A 1 123 ? 3.005 -8.024 -0.557 1.00 94.12 123 GLU A O 1
ATOM 973 N N . CYS A 1 124 ? 1.391 -6.591 0.080 1.00 95.44 124 CYS A N 1
ATOM 974 C CA . CYS A 1 124 ? 1.853 -6.361 1.436 1.00 95.44 124 CYS A CA 1
ATOM 975 C C . CYS A 1 124 ? 0.756 -6.657 2.464 1.00 95.44 124 CYS A C 1
ATOM 977 O O . CYS A 1 124 ? -0.404 -6.272 2.295 1.00 95.44 124 CYS A O 1
ATOM 979 N N . TYR A 1 125 ? 1.161 -7.244 3.589 1.00 95.25 125 TYR A N 1
ATOM 980 C CA . TYR A 1 125 ? 0.399 -7.217 4.834 1.00 95.25 125 TYR A CA 1
ATOM 981 C C . TYR A 1 125 ? 0.830 -6.025 5.681 1.00 95.25 125 TYR A C 1
ATOM 9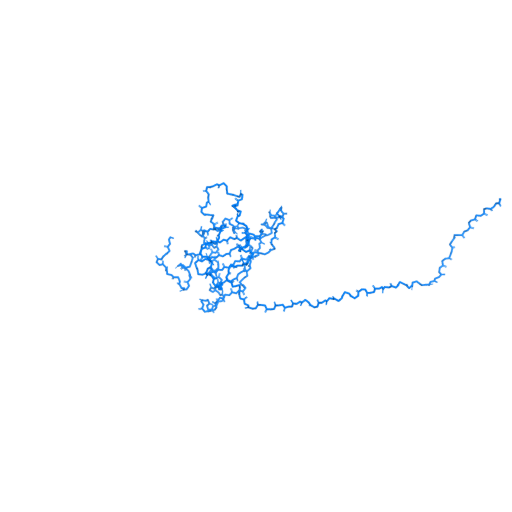83 O O . TYR A 1 125 ? 2.025 -5.726 5.774 1.00 95.25 125 TYR A O 1
ATOM 991 N N . VAL A 1 126 ? -0.143 -5.370 6.307 1.00 96.00 126 VAL A N 1
ATOM 992 C CA . VAL A 1 126 ? 0.068 -4.178 7.132 1.00 96.00 126 VAL A CA 1
ATOM 993 C C . VAL A 1 126 ? -0.300 -4.507 8.573 1.00 96.00 126 VAL A C 1
ATOM 995 O O . VAL A 1 126 ? -1.458 -4.786 8.873 1.00 96.00 126 VAL A O 1
ATOM 998 N N . GLU A 1 127 ? 0.684 -4.462 9.465 1.00 94.69 127 GLU A N 1
ATOM 999 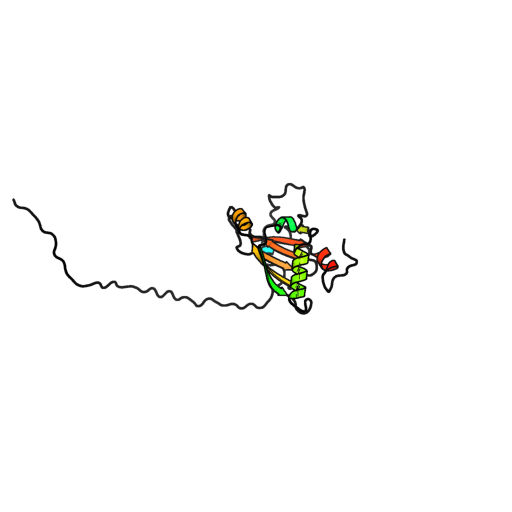C CA . GLU A 1 127 ? 0.456 -4.567 10.903 1.00 94.69 127 GLU A CA 1
ATOM 1000 C C . GLU A 1 127 ? 0.208 -3.168 11.470 1.00 94.69 127 GLU A C 1
ATOM 1002 O O . GLU A 1 127 ? 0.997 -2.242 11.245 1.00 94.69 127 GLU A O 1
ATOM 1007 N N . PHE A 1 128 ? -0.865 -3.016 12.240 1.00 94.06 128 PHE A N 1
ATOM 1008 C CA . PHE A 1 128 ? -1.226 -1.742 12.851 1.00 94.06 128 PHE A CA 1
ATOM 1009 C C . PHE A 1 128 ? -0.653 -1.558 14.258 1.00 94.06 128 PHE A C 1
ATOM 1011 O O . PHE A 1 128 ? -0.448 -2.517 15.009 1.00 94.06 128 PHE A O 1
ATOM 1018 N N . THR A 1 129 ? -0.440 -0.300 14.640 1.00 93.50 129 THR A N 1
ATOM 1019 C CA . THR A 1 129 ? -0.065 0.083 16.006 1.00 93.50 129 THR A CA 1
ATOM 1020 C C . THR A 1 129 ? -1.172 -0.276 16.996 1.00 93.50 129 THR A C 1
ATOM 1022 O O . THR A 1 129 ? -2.351 -0.400 16.646 1.00 93.50 129 THR A O 1
ATOM 1025 N N . GLU A 1 130 ? -0.810 -0.489 18.259 1.00 90.94 130 GLU A N 1
ATOM 1026 C CA . GLU A 1 130 ? -1.799 -0.793 19.294 1.00 90.94 130 GLU A CA 1
ATOM 1027 C C . GLU A 1 130 ? -2.706 0.413 19.562 1.00 90.94 130 GLU A C 1
ATOM 1029 O O . GLU A 1 130 ? -3.908 0.251 19.749 1.00 90.94 130 GLU A O 1
ATOM 1034 N N . GLU A 1 131 ? -2.149 1.621 19.503 1.00 90.81 131 GLU A N 1
ATOM 1035 C CA . GLU A 1 131 ? -2.857 2.888 19.666 1.00 90.81 131 GLU A CA 1
ATOM 1036 C C . GLU A 1 131 ? -3.935 3.058 18.598 1.00 90.81 131 GLU A C 1
ATOM 1038 O O . GLU A 1 131 ? -5.065 3.431 18.913 1.00 90.81 131 GLU A O 1
ATOM 1043 N N . TYR A 1 132 ? -3.607 2.763 17.337 1.00 89.19 132 TYR A N 1
ATOM 1044 C CA . TYR A 1 132 ? -4.579 2.802 16.251 1.00 89.19 132 TYR A CA 1
ATOM 1045 C C . TYR A 1 132 ? -5.658 1.738 16.445 1.00 89.19 132 TYR A C 1
ATOM 1047 O O . TYR A 1 132 ? -6.840 2.068 16.423 1.00 89.19 132 TYR A O 1
ATOM 1055 N N . ARG A 1 133 ? -5.280 0.489 16.753 1.00 87.38 133 ARG A N 1
ATOM 1056 C CA . ARG A 1 133 ? -6.255 -0.583 17.016 1.00 87.38 133 ARG A CA 1
ATOM 1057 C C . ARG A 1 133 ? -7.201 -0.241 18.168 1.00 87.38 133 ARG A C 1
ATOM 1059 O O . ARG A 1 133 ? -8.397 -0.459 18.034 1.00 87.38 133 ARG A O 1
ATOM 1066 N N . LYS A 1 134 ? -6.705 0.350 19.261 1.00 87.38 134 LYS A N 1
ATOM 1067 C CA . LYS A 1 134 ? -7.527 0.791 20.403 1.00 87.38 134 LYS A CA 1
ATOM 1068 C C . LYS A 1 134 ? -8.579 1.825 20.009 1.00 87.38 134 LYS A C 1
ATOM 1070 O O . LYS A 1 134 ? -9.698 1.748 20.503 1.00 87.38 134 LYS A O 1
ATOM 1075 N N . LYS A 1 135 ? -8.249 2.751 19.102 1.00 84.56 135 LYS A N 1
ATOM 1076 C CA . LYS A 1 135 ? -9.217 3.728 18.570 1.00 84.56 135 LYS A CA 1
ATOM 1077 C C . LYS A 1 135 ? -10.339 3.052 17.780 1.00 84.56 135 LYS A C 1
ATOM 1079 O O . LYS A 1 135 ? -11.464 3.531 17.818 1.00 84.56 135 LYS A O 1
ATOM 1084 N N . LEU A 1 136 ? -10.037 1.936 17.117 1.00 81.50 136 LEU A N 1
ATOM 1085 C CA . LEU A 1 136 ? -10.998 1.168 16.323 1.00 81.50 136 LEU A CA 1
ATOM 1086 C C . LEU A 1 136 ? -11.843 0.183 17.139 1.00 81.50 136 LEU A C 1
ATOM 1088 O O . LEU A 1 136 ? -12.820 -0.337 16.617 1.00 81.50 136 LEU A O 1
ATOM 1092 N N . LEU A 1 137 ? -11.518 -0.086 18.411 1.00 65.62 137 LEU A N 1
ATOM 1093 C CA . LEU A 1 137 ? -12.291 -1.017 19.253 1.00 65.62 137 LEU A CA 1
ATOM 1094 C C . LEU A 1 137 ? -13.743 -0.559 19.503 1.00 65.62 137 LEU A C 1
ATOM 1096 O O . LEU A 1 137 ? -14.557 -1.358 19.959 1.00 65.62 137 LEU A O 1
ATOM 1100 N N . GLY A 1 138 ? -14.082 0.699 19.197 1.00 62.81 138 GLY A N 1
ATOM 1101 C CA . GLY A 1 138 ? -15.466 1.184 19.170 1.00 62.81 138 GLY A CA 1
ATOM 1102 C C . GLY A 1 138 ? -16.261 0.76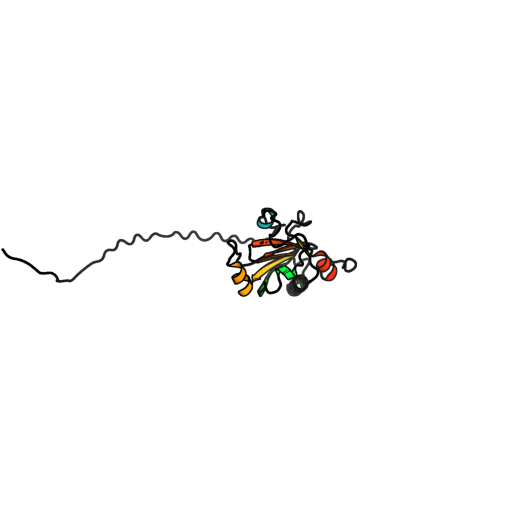5 17.924 1.00 62.81 138 GLY A C 1
ATOM 1103 O O . GLY A 1 138 ? -17.490 0.837 17.936 1.00 62.81 138 GLY A O 1
ATOM 1104 N N . ASP A 1 139 ? -15.587 0.300 16.870 1.00 62.28 139 ASP A N 1
ATOM 1105 C CA . ASP A 1 139 ? -16.191 -0.082 15.597 1.00 62.28 139 ASP A CA 1
ATOM 1106 C C . ASP A 1 139 ? -16.426 -1.598 15.526 1.00 62.28 139 ASP A C 1
ATOM 1108 O O . ASP A 1 139 ? -15.552 -2.418 15.805 1.00 62.28 139 ASP A O 1
ATOM 1112 N N . LYS A 1 140 ? -17.636 -1.995 15.107 1.00 59.53 140 LYS A N 1
ATOM 1113 C CA . LYS A 1 140 ? -18.084 -3.404 15.044 1.00 59.53 140 LYS A CA 1
ATOM 1114 C C . LYS A 1 140 ? -17.323 -4.279 14.038 1.00 59.53 140 LYS A C 1
ATOM 1116 O O . LYS A 1 140 ? -17.524 -5.490 14.026 1.00 59.53 140 LYS A O 1
ATOM 1121 N N . PHE A 1 141 ? -16.476 -3.687 13.201 1.00 60.88 141 PHE A N 1
ATOM 1122 C CA . PHE A 1 141 ? -15.729 -4.369 12.151 1.00 60.88 141 PHE A CA 1
ATOM 1123 C C . PHE A 1 141 ? -14.277 -3.899 12.219 1.00 60.88 141 PHE A C 1
ATOM 1125 O O . PHE A 1 141 ? -13.925 -2.884 11.632 1.00 60.88 141 PHE A O 1
ATOM 1132 N N . SER A 1 142 ? -13.443 -4.599 12.989 1.00 68.81 142 SER A N 1
ATOM 1133 C CA . SER A 1 142 ? -12.000 -4.360 12.995 1.00 68.81 142 SER A CA 1
ATOM 1134 C C . SER A 1 142 ? -11.276 -5.557 12.389 1.00 68.81 142 SER A C 1
ATOM 1136 O O . SER A 1 142 ? -11.459 -6.705 12.798 1.00 68.81 142 SER A O 1
ATOM 1138 N N . CYS A 1 143 ? -10.458 -5.294 11.376 1.00 75.62 143 CYS A N 1
ATOM 1139 C CA . CYS A 1 143 ? -9.513 -6.266 10.858 1.00 75.62 143 CYS A CA 1
ATOM 1140 C C . CYS A 1 143 ? -8.247 -6.218 11.711 1.00 75.62 143 CYS A C 1
ATOM 1142 O O . CYS A 1 143 ? -7.733 -5.146 12.029 1.00 75.62 143 CYS A O 1
ATOM 1144 N N . ARG A 1 144 ? -7.712 -7.394 12.054 1.00 79.56 144 ARG A N 1
ATOM 1145 C CA . ARG A 1 144 ? -6.438 -7.489 12.777 1.00 79.56 144 ARG A CA 1
ATOM 1146 C C . ARG A 1 144 ? -5.289 -6.885 11.966 1.00 79.56 144 ARG A C 1
ATOM 1148 O O . ARG A 1 144 ? -4.484 -6.149 12.529 1.00 79.56 144 ARG A O 1
ATOM 1155 N N . ASP A 1 145 ? -5.278 -7.180 10.666 1.00 86.25 145 ASP A N 1
ATOM 1156 C CA . ASP A 1 145 ? -4.238 -6.781 9.725 1.00 86.25 145 ASP A CA 1
ATOM 1157 C C . ASP A 1 145 ? -4.845 -6.109 8.484 1.00 86.25 145 ASP A C 1
ATOM 1159 O O . ASP A 1 145 ? -5.886 -6.523 7.947 1.00 86.25 145 ASP A O 1
ATOM 1163 N N . GLY A 1 146 ? -4.154 -5.077 8.010 1.00 93.19 146 GLY A N 1
ATOM 1164 C CA . GLY A 1 146 ? -4.445 -4.392 6.760 1.00 93.19 146 GLY A CA 1
ATOM 1165 C C . GLY A 1 146 ? -3.785 -5.074 5.567 1.00 93.19 146 GLY A C 1
ATOM 1166 O O . GLY A 1 146 ? -2.986 -6.009 5.699 1.00 93.19 146 GLY A O 1
ATOM 1167 N N . ARG A 1 147 ? -4.103 -4.574 4.376 1.00 94.75 147 ARG A N 1
ATOM 1168 C CA . ARG A 1 147 ? -3.489 -5.016 3.118 1.00 94.75 147 ARG A CA 1
ATOM 1169 C C . ARG A 1 147 ? -3.115 -3.810 2.276 1.00 94.75 147 ARG A C 1
ATOM 1171 O O . ARG A 1 147 ? -3.812 -2.801 2.300 1.00 94.75 147 ARG A O 1
ATOM 1178 N N . LEU A 1 148 ? -2.026 -3.928 1.529 1.00 95.19 148 LEU A N 1
ATOM 1179 C CA . LEU A 1 148 ? -1.630 -2.961 0.514 1.00 95.19 148 LEU A CA 1
ATOM 1180 C C . LEU A 1 148 ? -1.275 -3.718 -0.765 1.00 95.19 148 LEU A C 1
ATOM 1182 O O . LEU A 1 148 ? -0.396 -4.576 -0.753 1.00 95.19 148 LEU A O 1
ATOM 1186 N N . LEU A 1 149 ? -1.967 -3.387 -1.848 1.00 94.12 149 LEU A N 1
ATOM 1187 C CA . LEU A 1 149 ? -1.747 -3.907 -3.192 1.00 94.12 149 LEU A CA 1
ATOM 1188 C C . LEU A 1 149 ? -1.254 -2.758 -4.067 1.00 94.12 149 LEU A C 1
ATOM 1190 O O . LEU A 1 149 ? -1.874 -1.695 -4.081 1.00 94.12 149 LEU A O 1
ATOM 1194 N N . LEU A 1 150 ? -0.136 -2.958 -4.758 1.00 93.50 150 LEU A N 1
ATOM 1195 C CA . LEU A 1 150 ? 0.483 -1.970 -5.639 1.00 93.50 150 LEU A CA 1
ATOM 1196 C C . LEU A 1 150 ? 0.523 -2.531 -7.059 1.00 93.50 150 LEU A C 1
ATOM 1198 O O . LEU A 1 150 ? 1.127 -3.579 -7.291 1.00 93.50 150 LEU A O 1
ATOM 1202 N N . TRP A 1 151 ? -0.094 -1.821 -7.995 1.00 92.25 151 TRP A N 1
ATOM 1203 C CA . TRP A 1 151 ? 0.104 -1.996 -9.433 1.00 92.25 151 TRP A CA 1
ATOM 1204 C C . TRP A 1 151 ? 1.024 -0.882 -9.946 1.00 92.25 151 TRP A C 1
ATOM 1206 O O . TRP A 1 151 ? 1.723 -0.242 -9.158 1.00 92.25 151 TRP A O 1
ATOM 1216 N N . ASN A 1 152 ? 1.015 -0.649 -11.262 1.00 90.31 152 ASN A N 1
ATOM 1217 C CA . ASN A 1 152 ? 1.765 0.427 -11.898 1.00 90.31 152 ASN A CA 1
ATOM 1218 C C . ASN A 1 152 ? 1.368 1.790 -11.310 1.00 90.31 152 ASN A C 1
ATOM 1220 O O . ASN A 1 152 ? 2.064 2.333 -10.457 1.00 90.31 152 ASN A O 1
ATOM 1224 N N . THR A 1 153 ? 0.242 2.348 -11.753 1.00 90.19 153 THR A N 1
ATOM 1225 C CA . THR A 1 153 ? -0.190 3.712 -11.417 1.00 90.19 153 THR A CA 1
ATOM 1226 C C . THR A 1 153 ? -1.298 3.745 -10.367 1.00 90.19 153 THR A C 1
ATOM 1228 O O . THR A 1 153 ? -1.702 4.818 -9.918 1.00 90.19 153 THR A O 1
ATOM 1231 N N . GLU A 1 154 ? -1.734 2.577 -9.903 1.00 91.25 154 GLU A N 1
ATOM 1232 C CA . GLU A 1 154 ? -2.824 2.386 -8.956 1.00 91.25 154 GLU A CA 1
ATOM 1233 C C . GLU A 1 154 ? -2.376 1.546 -7.763 1.00 91.25 154 GLU A C 1
ATOM 1235 O O . GLU A 1 154 ? -1.502 0.681 -7.849 1.00 91.25 154 GLU A O 1
ATOM 1240 N N . ALA A 1 155 ? -3.043 1.764 -6.638 1.00 92.69 155 ALA A N 1
ATOM 1241 C CA . ALA A 1 155 ? -2.890 0.962 -5.444 1.00 92.69 155 ALA A CA 1
ATOM 1242 C C . ALA A 1 155 ? -4.227 0.802 -4.719 1.00 92.69 155 ALA A C 1
ATOM 1244 O O . ALA A 1 155 ? -5.145 1.609 -4.873 1.00 92.69 155 ALA A O 1
ATOM 1245 N N . CYS A 1 156 ? -4.328 -0.237 -3.898 1.00 92.31 156 CYS A N 1
ATOM 1246 C CA . CYS A 1 156 ? -5.476 -0.477 -3.036 1.00 92.31 156 CYS A CA 1
ATOM 1247 C C . CYS A 1 156 ? -4.997 -0.763 -1.612 1.00 92.31 156 CYS A C 1
ATOM 1249 O O . CYS A 1 156 ? -4.080 -1.556 -1.401 1.00 92.31 156 CYS A O 1
ATOM 1251 N N . TYR A 1 157 ? -5.605 -0.102 -0.633 1.00 93.62 157 TYR A N 1
ATOM 1252 C CA . TYR A 1 157 ? -5.243 -0.187 0.774 1.00 93.62 157 TYR A CA 1
ATOM 1253 C C . TYR A 1 157 ? -6.470 -0.537 1.612 1.00 93.62 157 TYR A C 1
ATOM 1255 O O . TYR A 1 157 ? -7.486 0.151 1.535 1.00 93.62 157 TYR A O 1
ATOM 1263 N N . ARG A 1 158 ? -6.362 -1.587 2.430 1.00 92.62 158 ARG A N 1
ATOM 1264 C CA . ARG A 1 158 ? -7.351 -1.932 3.453 1.00 92.62 158 ARG A CA 1
ATOM 1265 C C . ARG A 1 158 ? -6.864 -1.460 4.810 1.00 92.62 158 ARG A C 1
ATOM 1267 O O . ARG A 1 158 ? -5.804 -1.902 5.262 1.00 92.62 158 ARG A O 1
ATOM 1274 N N . ASP A 1 159 ? -7.645 -0.604 5.455 1.00 90.81 159 ASP A N 1
ATOM 1275 C CA . ASP A 1 159 ? -7.333 -0.104 6.791 1.00 90.81 159 ASP A CA 1
ATOM 1276 C C . ASP A 1 159 ? -7.759 -1.086 7.902 1.00 90.81 159 ASP A C 1
ATOM 1278 O O . ASP A 1 159 ? -8.251 -2.191 7.649 1.00 90.81 159 ASP A O 1
ATOM 1282 N N . GLY A 1 160 ? -7.558 -0.686 9.161 1.00 88.12 160 GLY A N 1
ATOM 1283 C CA . GLY A 1 160 ? -7.917 -1.512 10.316 1.00 88.12 160 GLY A CA 1
ATOM 1284 C C . GLY A 1 160 ? -9.421 -1.672 10.537 1.00 88.12 160 GLY A C 1
ATOM 1285 O O . GLY A 1 160 ? -9.814 -2.535 11.313 1.00 88.12 160 GLY A O 1
ATOM 1286 N N . THR A 1 161 ? -10.267 -0.892 9.859 1.00 87.25 161 THR A N 1
ATOM 1287 C CA . THR A 1 161 ? -11.736 -1.042 9.888 1.00 87.25 161 THR A CA 1
ATOM 1288 C C 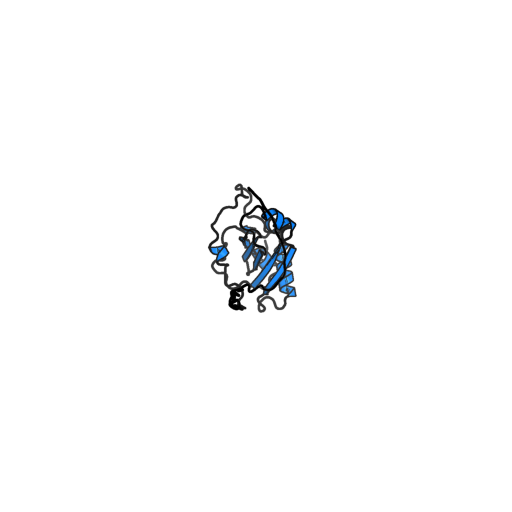. THR A 1 161 ? -12.233 -2.069 8.867 1.00 87.25 161 THR A C 1
ATOM 1290 O O . THR A 1 161 ? -13.421 -2.375 8.795 1.00 87.25 161 THR A O 1
ATOM 1293 N N . GLY A 1 162 ? -11.326 -2.593 8.036 1.00 86.50 162 GLY A N 1
ATOM 1294 C CA . GLY A 1 162 ? -11.672 -3.448 6.906 1.00 86.50 162 GLY A CA 1
ATOM 1295 C C . GLY A 1 162 ? -12.152 -2.674 5.679 1.00 86.50 162 GLY A C 1
ATOM 1296 O O . GLY A 1 162 ? -12.489 -3.300 4.675 1.00 86.50 162 GLY A O 1
ATOM 1297 N N . ARG A 1 163 ? -12.153 -1.335 5.723 1.00 87.38 163 ARG A N 1
ATOM 1298 C CA . ARG A 1 163 ? -12.517 -0.502 4.579 1.00 87.38 163 ARG A CA 1
ATOM 1299 C C . ARG A 1 163 ? -11.386 -0.476 3.562 1.00 87.38 163 ARG A C 1
ATOM 1301 O O . ARG A 1 163 ? -10.224 -0.249 3.903 1.00 87.38 163 ARG A O 1
ATOM 1308 N N . TRP A 1 164 ? -11.756 -0.669 2.303 1.00 89.25 164 TRP A N 1
ATOM 1309 C CA . TRP A 1 164 ? -10.873 -0.547 1.156 1.00 89.25 164 TRP A CA 1
ATOM 1310 C C . TRP A 1 164 ? -10.892 0.871 0.596 1.00 89.25 164 TRP A C 1
ATOM 1312 O O . TRP A 1 164 ? -11.955 1.475 0.412 1.00 89.25 164 TRP A O 1
ATOM 1322 N N . TYR A 1 165 ? -9.698 1.368 0.300 1.00 89.75 165 TYR A N 1
ATOM 1323 C CA . TYR A 1 165 ? -9.442 2.650 -0.329 1.00 89.75 165 TYR A CA 1
ATOM 1324 C C . TYR A 1 165 ? -8.565 2.457 -1.557 1.00 89.75 165 TYR A C 1
ATOM 1326 O O . TYR A 1 165 ? -7.624 1.662 -1.548 1.00 89.75 165 TYR A O 1
ATOM 1334 N N . PHE A 1 166 ? -8.842 3.227 -2.598 1.00 90.38 166 PHE A N 1
ATOM 1335 C CA . PHE A 1 166 ? -8.028 3.275 -3.802 1.00 90.38 166 PHE A CA 1
ATOM 1336 C C . PHE A 1 166 ? -7.077 4.450 -3.712 1.00 90.38 166 PHE A C 1
ATOM 1338 O O . PHE A 1 166 ? -7.467 5.539 -3.303 1.00 90.38 166 PHE A O 1
ATOM 1345 N N . VAL A 1 167 ? -5.821 4.231 -4.073 1.00 91.25 167 VAL A N 1
ATOM 1346 C CA . VAL A 1 167 ? -4.769 5.233 -3.952 1.00 91.25 167 VAL A CA 1
ATOM 1347 C C . VAL A 1 167 ? -4.132 5.426 -5.317 1.00 91.25 167 VAL A C 1
ATOM 1349 O O . VAL A 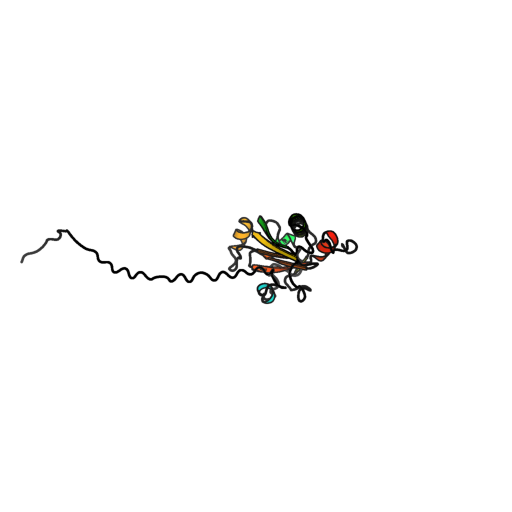1 167 ? -3.738 4.458 -5.966 1.00 91.25 167 VAL A O 1
ATOM 1352 N N . SER A 1 168 ? -4.017 6.675 -5.759 1.00 90.75 168 SER A N 1
ATOM 1353 C CA . SER A 1 168 ? -3.226 6.987 -6.946 1.00 90.75 168 SER A CA 1
ATOM 1354 C C . SER A 1 168 ? -1.746 6.778 -6.632 1.00 90.75 168 SER A C 1
ATOM 1356 O O . SER A 1 168 ? -1.194 7.401 -5.719 1.00 90.75 168 SER A O 1
ATOM 1358 N N . ALA A 1 169 ? -1.104 5.901 -7.399 1.00 90.56 169 ALA A N 1
ATOM 1359 C CA . ALA A 1 169 ? 0.336 5.687 -7.384 1.00 90.56 169 ALA A CA 1
ATOM 1360 C C . ALA A 1 169 ? 1.038 6.391 -8.555 1.00 90.56 169 ALA A C 1
ATOM 1362 O O . ALA A 1 169 ? 2.252 6.279 -8.666 1.00 90.56 169 ALA A O 1
ATOM 1363 N N . PHE A 1 170 ? 0.314 7.144 -9.393 1.00 90.06 170 PHE A N 1
ATOM 1364 C CA . PHE A 1 170 ? 0.821 7.749 -10.631 1.00 90.06 170 PHE A CA 1
ATOM 1365 C C . PHE A 1 170 ? 2.157 8.491 -10.459 1.00 90.06 170 PHE A C 1
ATOM 1367 O O . PHE A 1 170 ? 3.151 8.145 -11.097 1.00 90.06 170 PHE A O 1
ATOM 1374 N N . ASP A 1 171 ? 2.224 9.463 -9.546 1.00 88.38 171 ASP A N 1
ATOM 1375 C CA . ASP A 1 171 ? 3.460 10.223 -9.319 1.00 88.38 171 ASP A CA 1
ATOM 1376 C C . ASP A 1 171 ? 4.592 9.328 -8.798 1.00 88.38 171 ASP A C 1
ATOM 1378 O O . ASP A 1 171 ? 5.755 9.495 -9.169 1.00 88.38 171 ASP A O 1
ATOM 1382 N N . GLN A 1 172 ? 4.260 8.364 -7.934 1.00 91.25 172 GLN A N 1
ATOM 1383 C CA . GLN A 1 172 ? 5.243 7.436 -7.383 1.00 91.25 172 GLN A CA 1
ATOM 1384 C C . GLN A 1 172 ? 5.800 6.510 -8.463 1.00 91.25 172 GLN A C 1
ATOM 1386 O O . GLN A 1 172 ? 7.011 6.278 -8.497 1.00 91.25 172 GLN A O 1
ATOM 1391 N N . PHE A 1 173 ? 4.932 6.030 -9.350 1.00 92.00 173 PHE A N 1
ATOM 1392 C CA . PHE A 1 173 ? 5.289 5.211 -10.491 1.00 92.00 173 PHE A CA 1
ATOM 1393 C C . PHE A 1 173 ? 6.305 5.945 -11.358 1.00 92.00 173 PHE A C 1
ATOM 1395 O O . PHE A 1 173 ? 7.445 5.515 -11.503 1.00 92.00 173 PHE A O 1
ATOM 1402 N N . HIS A 1 174 ? 5.940 7.128 -11.845 1.00 91.06 174 HIS A N 1
ATOM 1403 C CA . HIS A 1 174 ? 6.799 7.913 -12.727 1.00 91.06 174 HIS A CA 1
ATOM 1404 C C . HIS A 1 174 ? 8.122 8.332 -12.076 1.00 91.06 174 HIS A C 1
ATOM 1406 O O . HIS A 1 174 ? 9.142 8.444 -12.754 1.00 91.06 174 HIS A O 1
ATOM 1412 N N . ARG A 1 175 ? 8.138 8.518 -10.754 1.00 90.50 175 ARG A N 1
ATOM 1413 C CA . ARG A 1 175 ? 9.335 8.926 -10.015 1.00 90.50 175 ARG A CA 1
ATOM 1414 C C . ARG A 1 175 ? 10.314 7.784 -9.743 1.00 90.50 175 ARG A C 1
ATOM 1416 O O . ARG A 1 175 ? 11.520 7.978 -9.896 1.00 90.50 175 ARG A O 1
ATOM 1423 N N . ALA A 1 176 ? 9.818 6.646 -9.264 1.00 90.50 176 ALA A N 1
ATOM 1424 C CA . ALA A 1 176 ? 10.641 5.628 -8.603 1.00 90.50 176 ALA A CA 1
ATOM 1425 C C . ALA A 1 176 ? 10.490 4.216 -9.185 1.00 90.50 176 ALA A C 1
ATOM 1427 O O . ALA A 1 176 ? 11.257 3.330 -8.814 1.00 90.50 176 ALA A O 1
ATOM 1428 N N . HIS A 1 177 ? 9.524 3.990 -10.074 1.00 93.62 177 HIS A N 1
ATOM 1429 C CA . HIS A 1 177 ? 9.305 2.683 -10.677 1.00 93.62 177 HIS A CA 1
ATOM 1430 C C . HIS A 1 177 ? 10.301 2.402 -11.815 1.00 93.62 177 HIS A C 1
ATOM 1432 O O . HIS A 1 177 ? 10.571 3.311 -12.604 1.00 93.62 177 HIS A O 1
ATOM 1438 N N . PRO A 1 178 ? 10.794 1.158 -11.992 1.00 91.12 178 PRO A N 1
ATOM 1439 C CA . PRO A 1 178 ? 11.683 0.799 -13.103 1.00 91.12 178 PRO A CA 1
ATOM 1440 C C . PRO A 1 178 ? 11.106 1.096 -14.494 1.00 91.12 178 PRO A C 1
ATOM 1442 O O . PRO A 1 178 ? 11.845 1.444 -15.410 1.00 91.12 178 PRO A O 1
ATOM 1445 N N . LYS A 1 179 ? 9.780 0.986 -14.644 1.00 91.25 179 LYS A N 1
ATOM 1446 C CA . LYS A 1 179 ? 9.044 1.283 -15.891 1.00 91.25 179 LYS A CA 1
ATOM 1447 C C . LYS A 1 179 ? 8.469 2.708 -15.941 1.00 91.25 179 LYS A C 1
ATOM 1449 O O . LYS A 1 179 ? 7.716 3.030 -16.855 1.00 91.25 179 LYS A O 1
ATOM 1454 N N . GLY A 1 180 ? 8.753 3.535 -14.938 1.00 88.44 180 GLY A N 1
ATOM 1455 C CA . GLY A 1 180 ? 8.208 4.884 -14.828 1.00 88.44 180 GLY A CA 1
ATOM 1456 C C . GLY A 1 180 ? 8.912 5.884 -15.743 1.00 88.44 180 GLY A C 1
ATOM 1457 O O . GLY A 1 180 ? 10.139 5.927 -15.807 1.00 88.44 180 GLY A O 1
ATOM 1458 N N . ASP A 1 181 ? 8.138 6.741 -16.413 1.00 90.38 181 ASP A N 1
ATOM 1459 C CA . ASP A 1 181 ? 8.684 7.904 -17.127 1.00 90.38 181 ASP A CA 1
ATOM 1460 C C . ASP A 1 181 ? 8.743 9.138 -16.217 1.00 90.38 181 ASP A C 1
ATOM 1462 O O . ASP A 1 181 ? 7.716 9.741 -15.904 1.00 90.38 181 ASP A O 1
ATOM 1466 N N . ARG A 1 182 ? 9.956 9.553 -15.843 1.00 88.06 182 ARG A N 1
ATOM 1467 C CA . ARG A 1 182 ? 10.206 10.680 -14.929 1.00 88.06 182 ARG A CA 1
ATOM 1468 C C . ARG A 1 182 ? 9.734 12.033 -15.460 1.00 88.06 182 ARG A C 1
ATOM 1470 O O . ARG A 1 182 ? 9.606 12.967 -14.674 1.00 88.06 182 ARG A O 1
ATOM 1477 N N . LYS A 1 183 ? 9.466 12.157 -16.763 1.00 85.06 183 LYS A N 1
ATOM 1478 C CA . LYS A 1 183 ? 8.963 13.401 -17.369 1.00 85.06 183 LYS A CA 1
ATOM 1479 C C . LYS A 1 183 ? 7.517 13.718 -16.982 1.00 85.06 183 LYS A C 1
ATOM 1481 O O . LYS A 1 183 ? 7.105 14.864 -17.110 1.00 85.06 183 LYS A O 1
ATOM 1486 N N . ASN A 1 184 ? 6.773 12.727 -16.488 1.00 77.94 184 ASN A N 1
ATOM 1487 C CA . ASN A 1 184 ? 5.352 12.859 -16.158 1.00 77.94 184 ASN A CA 1
ATOM 1488 C C . ASN A 1 184 ? 5.086 13.134 -14.670 1.00 77.94 184 ASN A C 1
ATOM 1490 O O . ASN A 1 184 ? 3.933 13.127 -14.245 1.00 77.94 184 ASN A O 1
ATOM 1494 N N . VAL A 1 185 ? 6.130 13.367 -13.868 1.00 77.81 185 VAL A N 1
ATOM 1495 C CA . VAL A 1 185 ? 5.981 13.706 -12.446 1.00 77.81 185 VAL A CA 1
ATOM 1496 C C . VAL A 1 185 ? 5.438 15.132 -12.312 1.00 77.81 185 VAL A C 1
ATOM 1498 O O . VAL A 1 185 ? 6.019 16.063 -12.870 1.00 77.81 185 VAL A O 1
ATOM 1501 N N . LYS A 1 186 ? 4.343 15.300 -11.562 1.00 64.75 186 LYS A N 1
ATOM 1502 C CA . LYS A 1 186 ? 3.721 16.601 -11.265 1.00 64.75 186 LYS A CA 1
ATOM 1503 C C . LYS A 1 186 ? 4.191 17.212 -9.936 1.00 64.75 186 LYS A C 1
ATOM 1505 O O . LYS A 1 186 ? 4.578 16.489 -8.980 1.00 64.75 186 LYS A O 1
#

Secondary structure (DSSP, 8-state):
--------------------------PPP------S---SS-HHHHSS-----TT--TT-PSEETHHHHTTTEEEEEEEEE-TTT-SSHHHHHHHHHHHHT-SS-EEESS--S-TT--S-SEEEEEEEPHHHHHHHTTSS---SEEEEEE-SSEEEEE-TTS-EEEEE-HHHHHHH-TT--GGG--